Protein AF-A0A7S2NLV3-F1 (afdb_monomer_lite)

pLDDT: mean 72.62, std 24.33, range [24.56, 98.56]

Organism: NCBI:txid156173

Secondary structure (DSSP, 8-state):
---EEE---SSSSS---------------------------PPPEEEEE-GGGEEEEE--HHHHHHHHHHHHHHHHHHHSSPPPP---S--TT-EEEE-S---BTTBS--TT-EEEEEEE----SSS--TT---S--EEEEEPTT----------------------------------------------S---SPEEEETTTSHHHHHHHHHHHHTT--EEEEESSS-------TTEEEEE--TT-HHHHHHHS-TTS-SEEEE------SHHHHTT--HIIIIIIIHHHHHHHHHHTT-S-EEEE--TTTT-TTSHHHHHHHHHTTTHHHHHHHHHHHHHHHHHHS----

Structure (mmCIF, N/CA/C/O backbone):
data_AF-A0A7S2NLV3-F1
#
_entry.id   AF-A0A7S2NLV3-F1
#
loop_
_atom_site.group_PDB
_atom_site.id
_atom_site.type_symbol
_atom_site.label_atom_id
_atom_site.label_alt_id
_atom_site.label_comp_id
_atom_site.label_asym_id
_atom_site.label_entity_id
_atom_site.label_seq_id
_atom_site.pdbx_PDB_ins_code
_atom_site.Cartn_x
_atom_site.Cartn_y
_atom_site.Cartn_z
_atom_site.occupancy
_atom_site.B_iso_or_equiv
_atom_site.auth_seq_id
_atom_site.auth_comp_id
_atom_site.auth_asym_id
_atom_site.auth_atom_id
_atom_site.pdbx_PDB_model_num
ATOM 1 N N . MET A 1 1 ? 1.061 -10.737 18.223 1.00 40.94 1 MET A N 1
ATOM 2 C CA . MET A 1 1 ? 0.353 -9.806 17.315 1.00 40.94 1 MET A CA 1
ATOM 3 C C . MET A 1 1 ? 0.917 -10.006 15.911 1.00 40.94 1 MET A C 1
ATOM 5 O O . MET A 1 1 ? 2.132 -9.985 15.783 1.00 40.94 1 MET A O 1
ATOM 9 N N . ALA A 1 2 ? 0.093 -10.269 14.892 1.00 28.38 2 ALA A N 1
ATOM 10 C CA . ALA A 1 2 ? 0.563 -10.391 13.503 1.00 28.38 2 ALA A CA 1
ATOM 11 C C . ALA A 1 2 ? 0.405 -9.037 12.791 1.00 28.38 2 ALA A C 1
ATOM 13 O O . ALA A 1 2 ? -0.711 -8.513 12.751 1.00 28.38 2 ALA A O 1
ATOM 14 N N . ALA A 1 3 ? 1.498 -8.473 12.272 1.00 30.09 3 ALA A N 1
ATOM 15 C CA . ALA A 1 3 ? 1.497 -7.246 11.475 1.00 30.09 3 ALA A CA 1
ATOM 16 C C . ALA A 1 3 ? 1.486 -7.608 9.981 1.00 30.09 3 ALA A C 1
ATOM 18 O O . ALA A 1 3 ? 2.273 -8.441 9.543 1.00 30.09 3 ALA A O 1
ATOM 19 N N . VAL A 1 4 ? 0.572 -7.012 9.213 1.00 32.88 4 VAL A N 1
ATOM 20 C CA . VAL A 1 4 ? 0.449 -7.202 7.756 1.00 32.88 4 VAL A CA 1
ATOM 21 C C . VAL A 1 4 ? 0.409 -5.821 7.103 1.00 32.88 4 VAL A C 1
ATOM 23 O O . VAL A 1 4 ? -0.350 -4.960 7.557 1.00 32.88 4 VAL A O 1
ATOM 26 N N . VAL A 1 5 ? 1.222 -5.614 6.064 1.00 36.09 5 VAL A N 1
ATOM 27 C CA . VAL A 1 5 ? 1.368 -4.345 5.328 1.00 36.09 5 VAL A CA 1
ATOM 28 C C . VAL A 1 5 ? 0.670 -4.450 3.963 1.00 36.09 5 VAL A C 1
ATOM 30 O O . VAL A 1 5 ? 0.829 -5.449 3.270 1.00 36.09 5 VAL A O 1
ATOM 33 N N . LEU A 1 6 ? -0.113 -3.433 3.573 1.00 35.53 6 LEU A N 1
ATOM 34 C CA . LEU A 1 6 ? -0.840 -3.353 2.286 1.00 35.53 6 LEU A CA 1
ATOM 35 C C . LEU A 1 6 ? -0.583 -2.005 1.575 1.00 35.53 6 LEU A C 1
ATOM 37 O O . LEU A 1 6 ? -0.420 -0.990 2.253 1.00 35.53 6 LEU A O 1
ATOM 41 N N . ASN A 1 7 ? -0.580 -1.993 0.229 1.00 42.03 7 ASN A N 1
ATOM 42 C CA . ASN A 1 7 ? -0.232 -0.850 -0.650 1.00 42.03 7 ASN A CA 1
ATOM 43 C C . ASN A 1 7 ? -1.475 -0.131 -1.258 1.00 42.03 7 ASN A C 1
ATOM 45 O O . ASN A 1 7 ? -2.518 -0.747 -1.455 1.00 42.03 7 ASN A O 1
ATOM 49 N N . ALA A 1 8 ? -1.369 1.171 -1.584 1.00 39.03 8 ALA A N 1
ATOM 50 C CA . ALA A 1 8 ? -2.475 2.097 -1.906 1.00 39.03 8 ALA A CA 1
ATOM 51 C C . ALA A 1 8 ? -2.573 2.593 -3.379 1.00 39.03 8 ALA A C 1
ATOM 53 O O . ALA A 1 8 ? -3.309 3.541 -3.654 1.00 39.03 8 ALA A O 1
ATOM 54 N N . VAL A 1 9 ? -1.849 2.010 -4.344 1.00 37.16 9 VAL A N 1
ATOM 55 C CA . VAL A 1 9 ? -1.624 2.637 -5.674 1.00 37.16 9 VAL A CA 1
ATOM 56 C C . VAL A 1 9 ? -2.696 2.366 -6.760 1.00 37.16 9 VAL A C 1
ATOM 58 O O . VAL A 1 9 ? -2.670 3.014 -7.799 1.00 37.16 9 VAL A O 1
ATOM 61 N N . GLN A 1 10 ? -3.708 1.515 -6.564 1.00 36.06 10 GLN A N 1
ATOM 62 C CA . GLN A 1 10 ? -4.540 1.044 -7.699 1.00 36.06 10 GLN A CA 1
ATOM 63 C C . GLN A 1 10 ? -5.938 1.676 -7.918 1.00 36.06 10 GLN A C 1
ATOM 65 O O . GLN A 1 10 ? -6.655 1.224 -8.804 1.00 36.06 10 GLN A O 1
ATOM 70 N N . LEU A 1 11 ? -6.358 2.738 -7.214 1.00 34.88 11 LEU A N 1
ATOM 71 C CA . LEU A 1 11 ? -7.772 3.188 -7.279 1.00 34.88 11 LEU A CA 1
ATOM 72 C C . LEU A 1 11 ? -8.094 4.386 -8.214 1.00 34.88 11 LEU A C 1
ATOM 74 O O . LEU A 1 11 ? -9.241 4.817 -8.265 1.00 34.88 11 LEU A O 1
ATOM 78 N N . ALA A 1 12 ? -7.138 4.952 -8.963 1.00 30.16 12 ALA A N 1
ATOM 79 C CA . ALA A 1 12 ? -7.331 6.249 -9.647 1.00 30.16 12 ALA A CA 1
ATOM 80 C C . ALA A 1 12 ? -7.600 6.216 -11.173 1.00 30.16 12 ALA A C 1
ATOM 82 O O . ALA A 1 12 ? -7.657 7.276 -11.790 1.00 30.16 12 ALA A O 1
ATOM 83 N N . ALA A 1 13 ? -7.788 5.054 -11.807 1.00 30.41 13 ALA A N 1
ATOM 84 C CA . ALA A 1 13 ? -7.823 4.956 -13.278 1.00 30.41 13 ALA A CA 1
ATOM 85 C C . ALA A 1 13 ? -9.221 4.825 -13.931 1.00 30.41 13 ALA A C 1
ATOM 87 O O . ALA A 1 13 ? -9.295 4.485 -15.107 1.00 30.41 13 ALA A O 1
ATOM 88 N N . PHE A 1 14 ? -10.330 5.086 -13.224 1.00 24.56 14 PHE A N 1
ATOM 89 C CA . PHE A 1 14 ? -11.673 4.720 -13.722 1.00 24.56 14 PHE A CA 1
ATOM 90 C C . PHE A 1 14 ? -12.617 5.854 -14.162 1.00 24.56 14 PHE A C 1
ATOM 92 O O . PHE A 1 14 ? -13.739 5.551 -14.557 1.00 24.56 14 PHE A O 1
ATOM 99 N N . LEU A 1 15 ? -12.236 7.139 -14.132 1.00 28.55 15 LEU A N 1
ATOM 100 C CA . LEU A 1 15 ? -13.181 8.226 -14.451 1.00 28.55 15 LEU A CA 1
ATOM 101 C C . LEU A 1 15 ? -12.535 9.425 -15.168 1.00 28.55 15 LEU A C 1
ATOM 103 O O . LEU A 1 15 ? -12.225 10.431 -14.535 1.00 28.55 15 LEU A O 1
ATOM 107 N N . THR A 1 16 ? -12.424 9.371 -16.498 1.00 31.88 16 THR A N 1
ATOM 108 C CA . THR A 1 16 ? -12.442 10.582 -17.341 1.00 31.88 16 THR A CA 1
ATOM 109 C C . THR A 1 16 ? -13.257 10.342 -18.620 1.00 31.88 16 THR A C 1
ATOM 111 O O . THR A 1 16 ? -12.999 9.380 -19.343 1.00 31.88 16 THR A O 1
ATOM 114 N N . PRO A 1 17 ? -14.253 11.191 -18.937 1.00 28.97 17 PRO A N 1
ATOM 115 C CA . PRO A 1 17 ? -14.890 11.183 -20.245 1.00 28.97 17 PRO A CA 1
ATOM 116 C C . PRO A 1 17 ? -14.058 11.967 -21.274 1.00 28.97 17 PRO A C 1
ATOM 118 O O . PRO A 1 17 ? -13.474 13.011 -20.981 1.00 28.97 17 PRO A O 1
ATOM 121 N N . SER A 1 18 ? -14.040 11.437 -22.496 1.00 31.09 18 SER A N 1
ATOM 122 C CA . SER A 1 18 ? -13.436 12.005 -23.708 1.00 31.09 18 SER A CA 1
ATOM 123 C C . SER A 1 18 ? -14.258 13.177 -24.269 1.00 31.09 18 SER A C 1
ATOM 125 O O . SER A 1 18 ? -15.489 13.097 -24.255 1.00 31.09 18 SER A O 1
ATOM 127 N N . PRO A 1 19 ? -13.627 14.216 -24.854 1.00 36.22 19 PRO A N 1
ATOM 128 C CA . PRO A 1 19 ? -14.291 15.074 -25.820 1.00 36.22 19 PRO A CA 1
ATOM 129 C C . PRO A 1 19 ? -13.792 14.849 -27.255 1.00 36.22 19 PRO A C 1
ATOM 131 O O . PRO A 1 19 ? -12.610 14.641 -27.529 1.00 36.22 19 PRO A O 1
ATOM 134 N N . ALA A 1 20 ? -14.772 14.911 -28.153 1.00 31.94 20 ALA A N 1
ATOM 135 C CA . ALA A 1 20 ? -14.727 14.619 -29.573 1.00 31.94 20 ALA A CA 1
ATOM 136 C C . ALA A 1 20 ? -13.984 15.655 -30.439 1.00 31.94 20 ALA A C 1
ATOM 138 O O . ALA A 1 20 ? -13.773 16.810 -30.073 1.00 31.94 20 ALA A O 1
ATOM 139 N N . ALA A 1 21 ? -13.658 15.184 -31.641 1.00 35.34 21 ALA A N 1
ATOM 140 C CA . ALA A 1 21 ? -12.951 15.839 -32.730 1.00 35.34 21 ALA A CA 1
ATOM 141 C C . ALA A 1 21 ? -13.647 17.073 -33.338 1.00 35.34 21 ALA A C 1
ATOM 143 O O . ALA A 1 21 ? -14.874 17.158 -33.393 1.00 35.34 21 ALA A O 1
ATOM 144 N N . ARG A 1 22 ? -12.839 17.940 -33.967 1.00 31.75 22 ARG A N 1
ATOM 145 C CA . ARG A 1 22 ? -13.216 18.695 -35.173 1.00 31.75 22 ARG A CA 1
ATOM 146 C C . ARG A 1 22 ? -12.001 18.906 -36.076 1.00 31.75 22 ARG A C 1
ATOM 148 O O . ARG A 1 22 ? -10.965 19.391 -35.635 1.00 31.75 22 ARG A O 1
ATOM 155 N N . ALA A 1 23 ? -12.168 18.526 -37.338 1.00 38.19 23 ALA A N 1
ATOM 156 C CA . ALA A 1 23 ? -11.230 18.722 -38.432 1.00 38.19 23 ALA A CA 1
ATOM 157 C C . ALA A 1 23 ? -11.512 20.043 -39.161 1.00 38.19 23 ALA A C 1
ATOM 159 O O . ALA A 1 23 ? -12.681 20.376 -39.345 1.00 38.19 23 ALA A O 1
ATOM 160 N N . THR A 1 24 ? -10.461 20.699 -39.669 1.00 34.12 24 THR A N 1
ATOM 161 C CA . THR A 1 24 ? -10.555 21.569 -40.852 1.00 34.12 24 THR A CA 1
ATOM 162 C C . THR A 1 24 ? -9.250 21.527 -41.652 1.00 34.12 24 THR A C 1
ATOM 164 O O . THR A 1 24 ? -8.163 21.755 -41.130 1.00 34.12 24 THR A O 1
ATOM 167 N N . THR A 1 25 ? -9.411 21.221 -42.935 1.00 39.88 25 THR A N 1
ATOM 168 C CA . THR A 1 25 ? -8.452 21.170 -44.044 1.00 39.88 25 THR A CA 1
ATOM 169 C C . THR A 1 25 ? -7.822 22.530 -44.366 1.00 39.88 25 THR A C 1
ATOM 171 O O . THR A 1 25 ? -8.535 23.529 -44.374 1.00 39.88 25 THR A O 1
ATOM 174 N N . CYS A 1 26 ? -6.550 22.563 -44.789 1.00 30.12 26 CYS A N 1
ATOM 175 C CA . CYS A 1 26 ? -6.138 23.412 -45.917 1.00 30.12 26 CYS A CA 1
ATOM 176 C C . CYS A 1 26 ? -4.817 22.933 -46.548 1.00 30.12 26 CYS A C 1
ATOM 178 O O . CYS A 1 26 ? -3.831 22.688 -45.857 1.00 30.12 26 CYS A O 1
ATOM 180 N N . CYS A 1 27 ? -4.834 22.785 -47.872 1.00 38.88 27 CYS A N 1
ATOM 181 C CA . CYS A 1 27 ? -3.720 22.388 -48.727 1.00 38.88 27 CYS A CA 1
ATOM 182 C C . CYS A 1 27 ? -2.773 23.565 -48.992 1.00 38.88 27 CYS A C 1
ATOM 184 O O . CYS A 1 27 ? -3.255 24.671 -49.210 1.00 38.88 27 CYS A O 1
ATOM 186 N N . LEU A 1 28 ? -1.466 23.306 -49.113 1.00 33.78 28 LEU A N 1
ATOM 187 C CA . LEU A 1 28 ? -0.561 24.057 -49.996 1.00 33.78 28 LEU A CA 1
ATOM 188 C C . LEU A 1 28 ? 0.761 23.297 -50.182 1.00 33.78 28 LEU A C 1
ATOM 190 O O . LEU A 1 28 ? 1.451 22.962 -49.225 1.00 33.78 28 LEU A O 1
ATOM 194 N N . VAL A 1 29 ? 1.080 23.017 -51.446 1.00 44.91 29 VAL A N 1
ATOM 195 C CA . VAL A 1 29 ? 2.336 22.420 -51.924 1.00 44.91 29 VAL A CA 1
ATOM 196 C C . VAL A 1 29 ? 3.313 23.553 -52.247 1.00 44.91 29 VAL A C 1
ATOM 198 O O . VAL A 1 29 ? 2.902 24.523 -52.888 1.00 44.91 29 VAL A O 1
ATOM 201 N N . PRO A 1 30 ? 4.605 23.419 -51.894 1.00 42.03 30 PRO A N 1
ATOM 202 C CA . PRO A 1 30 ? 5.608 23.666 -52.928 1.00 42.03 30 PRO A CA 1
ATOM 203 C C . PRO A 1 30 ? 6.816 22.709 -52.915 1.00 42.03 30 PRO A C 1
ATOM 205 O O . PRO A 1 30 ? 7.419 22.412 -51.893 1.00 42.03 30 PRO A O 1
ATOM 208 N N . SER A 1 31 ? 7.150 22.297 -54.139 1.00 38.06 31 SER A N 1
ATOM 209 C CA . SER A 1 31 ? 8.467 22.178 -54.781 1.00 38.06 31 SER A CA 1
ATOM 210 C C . SER A 1 31 ? 9.665 21.526 -54.068 1.00 38.06 31 SER A C 1
ATOM 212 O O . SER A 1 31 ? 10.235 22.035 -53.108 1.00 38.06 31 SER A O 1
ATOM 214 N N . ARG A 1 32 ? 10.133 20.451 -54.720 1.00 45.81 32 ARG A N 1
ATOM 215 C CA . ARG A 1 32 ? 11.380 19.698 -54.522 1.00 45.81 32 ARG A CA 1
ATOM 216 C C . ARG A 1 32 ? 12.635 20.583 -54.511 1.00 45.81 32 ARG A C 1
ATOM 218 O O . ARG A 1 32 ? 12.954 21.213 -55.516 1.00 45.81 32 ARG A O 1
ATOM 225 N N . ALA A 1 33 ? 13.426 20.442 -53.452 1.00 40.28 33 ALA A N 1
ATOM 226 C CA . ALA A 1 33 ? 14.879 20.572 -53.490 1.00 40.28 33 ALA A CA 1
ATOM 227 C C . ALA A 1 33 ? 15.483 19.318 -52.838 1.00 40.28 33 ALA A C 1
ATOM 229 O O . ALA A 1 33 ? 15.043 18.892 -51.770 1.00 40.28 33 ALA A O 1
ATOM 230 N N . ALA A 1 34 ? 16.432 18.683 -53.524 1.00 52.16 34 ALA A N 1
ATOM 231 C CA . ALA A 1 34 ? 17.091 17.466 -53.073 1.00 52.16 34 ALA A CA 1
ATOM 232 C C . ALA A 1 34 ? 18.017 17.779 -51.888 1.00 52.16 34 ALA A C 1
ATOM 234 O O . ALA A 1 34 ? 19.128 18.271 -52.066 1.00 52.16 34 ALA A O 1
ATOM 235 N N . ILE A 1 35 ? 17.527 17.493 -50.684 1.00 43.88 35 ILE A N 1
ATOM 236 C CA . ILE A 1 35 ? 18.305 17.408 -49.450 1.00 43.88 35 ILE A CA 1
ATOM 237 C C . ILE A 1 35 ? 18.401 15.920 -49.135 1.00 43.88 35 ILE A C 1
ATOM 239 O O . ILE A 1 35 ? 17.375 15.256 -48.999 1.00 43.88 35 ILE A O 1
ATOM 243 N N . THR A 1 36 ? 19.613 15.385 -49.045 1.00 50.53 36 THR A N 1
ATOM 244 C CA . THR A 1 36 ? 19.861 14.044 -48.511 1.00 50.53 36 THR A CA 1
ATOM 245 C C . THR A 1 36 ? 19.355 14.035 -47.064 1.00 50.53 36 THR A C 1
ATOM 247 O O . THR A 1 36 ? 19.927 14.755 -46.241 1.00 50.53 36 THR A O 1
ATOM 250 N N . PRO A 1 37 ? 18.265 13.322 -46.719 1.00 45.06 37 PRO A N 1
ATOM 251 C CA . PRO A 1 37 ? 17.734 13.392 -45.371 1.00 45.06 37 PRO A CA 1
ATOM 252 C C . PRO A 1 37 ? 18.698 12.647 -44.451 1.00 45.06 37 PRO A C 1
ATOM 254 O O . PRO A 1 37 ? 18.893 11.439 -44.584 1.00 45.06 37 PRO A O 1
ATOM 257 N N . ALA A 1 38 ? 19.301 13.369 -43.507 1.00 46.97 38 ALA A N 1
ATOM 258 C CA . ALA A 1 38 ? 19.778 12.743 -42.286 1.00 46.97 38 ALA A CA 1
ATOM 259 C C . ALA A 1 38 ? 18.579 11.982 -41.711 1.00 46.97 38 ALA A C 1
ATOM 261 O O . ALA A 1 38 ? 17.542 12.594 -41.453 1.00 46.97 38 ALA A O 1
ATOM 262 N N . ALA A 1 39 ? 18.675 10.655 -41.626 1.00 50.06 39 ALA A N 1
ATOM 263 C CA . ALA A 1 39 ? 17.595 9.814 -41.139 1.00 50.06 39 ALA A CA 1
ATOM 264 C C . ALA A 1 39 ? 17.197 10.301 -39.740 1.00 50.06 39 ALA A C 1
ATOM 266 O O . ALA A 1 39 ? 17.915 10.077 -38.766 1.00 50.06 39 ALA A O 1
ATOM 267 N N . CYS A 1 40 ? 16.081 11.028 -39.645 1.00 47.56 40 CYS A N 1
ATOM 268 C CA . CYS A 1 40 ? 15.481 11.383 -38.373 1.00 47.56 40 CYS A CA 1
ATOM 269 C C . CYS A 1 40 ? 15.049 10.071 -37.726 1.00 47.56 40 CYS A C 1
ATOM 271 O O . CYS A 1 40 ? 14.006 9.523 -38.081 1.00 47.56 40 CYS A O 1
ATOM 273 N N . ALA A 1 41 ? 15.881 9.544 -36.826 1.00 66.06 41 ALA A N 1
ATOM 274 C CA . ALA A 1 41 ? 15.529 8.402 -36.003 1.00 66.06 41 ALA A CA 1
ATOM 275 C C . ALA A 1 41 ? 14.215 8.744 -35.298 1.00 66.06 41 ALA A C 1
ATOM 277 O O . ALA A 1 41 ? 14.153 9.681 -34.499 1.00 66.06 41 ALA A O 1
ATOM 278 N N . SER A 1 42 ? 13.140 8.047 -35.668 1.00 72.75 42 SER A N 1
ATOM 279 C CA . SER A 1 42 ? 11.862 8.213 -34.990 1.00 72.75 42 SER A CA 1
ATOM 280 C C . SER A 1 42 ? 12.063 7.884 -33.508 1.00 72.75 42 SER A C 1
ATOM 282 O O . SER A 1 42 ? 12.846 6.983 -33.191 1.00 72.75 42 SER A O 1
ATOM 284 N N . PRO A 1 43 ? 11.420 8.622 -32.589 1.00 80.56 43 PRO A N 1
ATOM 285 C CA . PRO A 1 43 ? 11.573 8.364 -31.165 1.00 80.56 43 PRO A CA 1
ATOM 286 C C . PRO A 1 43 ? 11.179 6.915 -30.859 1.00 80.56 43 PRO A C 1
ATOM 288 O O . PRO A 1 43 ? 10.167 6.422 -31.356 1.00 80.56 43 PRO A O 1
ATOM 291 N N . SER A 1 44 ? 11.992 6.224 -30.061 1.00 86.75 44 SER A N 1
ATOM 292 C CA . SER A 1 44 ? 11.698 4.861 -29.626 1.00 86.75 44 SER A CA 1
ATOM 293 C C . SER A 1 44 ? 10.467 4.846 -28.717 1.00 86.75 44 SER A C 1
ATOM 295 O O . SER A 1 44 ? 10.314 5.692 -27.828 1.00 86.75 44 SER A O 1
ATOM 297 N N . LEU A 1 45 ? 9.565 3.894 -28.957 1.00 93.62 45 LEU A N 1
ATOM 298 C CA . LEU A 1 45 ? 8.276 3.820 -28.274 1.00 93.62 45 LEU A CA 1
ATOM 299 C C . LEU A 1 45 ? 8.366 2.871 -27.076 1.00 93.62 45 LEU A C 1
ATOM 301 O O . LEU A 1 45 ? 8.885 1.766 -27.193 1.00 93.62 45 LEU A O 1
ATOM 305 N N . LYS A 1 46 ? 7.856 3.285 -25.913 1.00 95.06 46 LYS A N 1
ATOM 306 C CA . LYS A 1 46 ? 7.777 2.427 -24.719 1.00 95.06 46 LYS A CA 1
ATOM 307 C C . LYS A 1 46 ? 6.382 1.821 -24.597 1.00 95.06 46 LYS A C 1
ATOM 309 O O . LYS A 1 46 ? 5.402 2.565 -24.638 1.00 95.06 46 LYS A O 1
ATOM 314 N N . GLY A 1 47 ? 6.308 0.507 -24.397 1.00 93.62 47 GLY A N 1
ATOM 315 C CA . GLY A 1 47 ? 5.062 -0.224 -24.155 1.00 93.62 47 GLY A CA 1
ATOM 316 C C . GLY A 1 47 ? 5.114 -1.091 -22.896 1.00 93.62 47 GLY A C 1
ATOM 317 O O . GLY A 1 47 ? 6.196 -1.439 -22.417 1.00 93.62 47 GLY A O 1
ATOM 318 N N . TYR A 1 48 ? 3.928 -1.419 -22.378 1.00 94.44 48 TYR A N 1
ATOM 319 C CA . TYR A 1 48 ? 3.725 -2.259 -21.197 1.00 94.44 48 TYR A CA 1
ATOM 320 C C . TYR A 1 48 ? 2.937 -3.502 -21.599 1.00 94.44 48 TYR A C 1
ATOM 322 O O . TYR A 1 48 ? 1.848 -3.374 -22.161 1.00 94.44 48 TYR A O 1
ATOM 330 N N . PHE A 1 49 ? 3.473 -4.686 -21.316 1.00 93.38 49 PHE A N 1
ATOM 331 C CA . PHE A 1 49 ? 2.963 -5.936 -21.875 1.00 93.38 49 PHE A CA 1
ATOM 332 C C . PHE A 1 49 ? 2.791 -7.012 -20.809 1.00 93.38 49 PHE A C 1
ATOM 334 O O . PHE A 1 49 ? 3.573 -7.092 -19.857 1.00 93.38 49 PHE A O 1
ATOM 341 N N . ALA A 1 50 ? 1.773 -7.856 -20.989 1.00 92.88 50 ALA A N 1
ATOM 342 C CA . ALA A 1 50 ? 1.676 -9.107 -20.258 1.00 92.88 50 ALA A CA 1
ATOM 343 C C . ALA A 1 50 ? 2.732 -10.085 -20.779 1.00 92.88 50 ALA A C 1
ATOM 345 O O . ALA A 1 50 ? 3.039 -10.098 -21.969 1.00 92.88 50 ALA A O 1
ATOM 346 N N . THR A 1 51 ? 3.214 -10.974 -19.918 1.00 93.62 51 THR A N 1
ATOM 347 C CA . THR A 1 51 ? 4.148 -12.048 -20.282 1.00 93.62 51 THR A CA 1
ATOM 348 C C . THR A 1 51 ? 3.679 -12.859 -21.497 1.00 93.62 51 THR A C 1
ATOM 350 O O . THR A 1 51 ? 4.438 -13.091 -22.428 1.00 93.62 51 THR A O 1
ATOM 353 N N . LYS A 1 52 ? 2.387 -13.212 -21.544 1.00 94.62 52 LYS A N 1
ATOM 354 C CA . LYS A 1 52 ? 1.774 -13.977 -22.647 1.00 94.62 52 LYS A CA 1
ATOM 355 C C . LYS A 1 52 ? 1.745 -13.247 -23.998 1.00 94.62 52 LYS A C 1
ATOM 357 O O . LYS A 1 52 ? 1.485 -13.881 -25.017 1.00 94.62 52 LYS A O 1
ATOM 362 N N . ASP A 1 53 ? 1.933 -11.928 -23.995 1.00 96.06 53 ASP A N 1
ATOM 363 C CA . ASP A 1 53 ? 1.864 -11.085 -25.190 1.00 96.06 53 ASP A CA 1
ATOM 364 C C . ASP A 1 53 ? 3.254 -10.836 -25.795 1.00 96.06 53 ASP A C 1
ATOM 366 O O . ASP A 1 53 ? 3.360 -10.131 -26.800 1.00 96.06 53 ASP A O 1
ATOM 370 N N . VAL A 1 54 ? 4.309 -11.416 -25.209 1.00 96.75 54 VAL A N 1
ATOM 371 C CA . VAL A 1 54 ? 5.710 -11.194 -25.574 1.00 96.75 54 VAL A CA 1
ATOM 372 C C . VAL A 1 54 ? 6.419 -12.532 -25.785 1.00 96.75 54 VAL A C 1
ATOM 374 O O . VAL A 1 54 ? 6.331 -13.434 -24.958 1.00 96.75 54 VAL A O 1
ATOM 377 N N . LEU A 1 55 ? 7.153 -12.654 -26.888 1.00 97.31 55 LEU A N 1
ATOM 378 C CA . LEU A 1 55 ? 7.981 -13.811 -27.214 1.00 97.31 55 LEU A CA 1
ATOM 379 C C . LEU A 1 55 ? 9.463 -13.438 -27.115 1.00 97.31 55 LEU A C 1
ATOM 381 O O . LEU A 1 55 ? 9.900 -12.456 -27.712 1.00 97.31 55 LEU A O 1
ATOM 385 N N . LEU A 1 56 ? 10.250 -14.231 -26.385 1.00 97.69 56 LEU A N 1
ATOM 386 C CA . LEU A 1 56 ? 11.704 -14.076 -26.332 1.00 97.69 56 LEU A CA 1
ATOM 387 C C . LEU A 1 56 ? 12.333 -14.477 -27.675 1.00 97.69 56 LEU A C 1
ATOM 389 O O . LEU A 1 56 ? 12.192 -15.617 -28.113 1.00 97.69 56 LEU A O 1
ATOM 393 N N . VAL A 1 57 ? 13.056 -13.548 -28.301 1.00 97.81 57 VAL A N 1
ATOM 394 C CA . VAL A 1 57 ? 13.745 -13.744 -29.588 1.00 97.81 57 VAL A CA 1
ATOM 395 C C . VAL A 1 57 ? 15.222 -14.050 -29.372 1.00 97.81 57 VAL A C 1
ATOM 397 O O . VAL A 1 57 ? 15.759 -14.979 -29.971 1.00 97.81 57 VAL A O 1
ATOM 400 N N . ALA A 1 58 ? 15.896 -13.275 -28.520 1.00 97.81 58 ALA A N 1
ATOM 401 C CA . ALA A 1 58 ? 17.300 -13.497 -28.196 1.00 97.81 58 ALA A CA 1
ATOM 402 C C . ALA A 1 58 ? 17.625 -13.022 -26.779 1.00 97.81 58 ALA A C 1
ATOM 404 O O . ALA A 1 58 ? 17.096 -12.013 -26.313 1.00 97.81 58 ALA A O 1
ATOM 405 N N . ARG A 1 59 ? 18.541 -13.743 -26.128 1.00 98.06 59 ARG A N 1
ATOM 406 C CA . ARG A 1 59 ? 19.047 -13.452 -24.786 1.00 98.06 59 ARG A CA 1
ATOM 407 C C . ARG A 1 59 ? 20.566 -13.378 -24.811 1.00 98.06 59 ARG A C 1
ATOM 409 O O . ARG A 1 59 ? 21.219 -14.264 -25.361 1.00 98.06 59 ARG A O 1
ATOM 416 N N . SER A 1 60 ? 21.110 -12.335 -24.200 1.00 97.56 60 SER A N 1
ATOM 417 C CA . SER A 1 60 ? 22.548 -12.154 -24.014 1.00 97.56 60 SER A CA 1
ATOM 418 C C . SER A 1 60 ? 22.968 -12.738 -22.666 1.00 97.56 60 SER A C 1
ATOM 420 O O . SER A 1 60 ? 22.430 -12.350 -21.630 1.00 97.56 60 SER A O 1
ATOM 422 N N . SER A 1 61 ? 23.931 -13.665 -22.655 1.00 97.25 61 SER A N 1
ATOM 423 C CA . SER A 1 61 ? 24.482 -14.211 -21.404 1.00 97.25 61 SER A CA 1
ATOM 424 C C . SER A 1 61 ? 25.152 -13.137 -20.550 1.00 97.25 61 SER A C 1
ATOM 426 O O . SER A 1 61 ? 25.095 -13.205 -19.323 1.00 97.25 61 SER A O 1
ATOM 428 N N . ASP A 1 62 ? 25.749 -12.136 -21.196 1.00 96.56 62 ASP A N 1
ATOM 429 C CA . ASP A 1 62 ? 26.468 -11.057 -20.522 1.00 96.56 62 ASP A CA 1
ATOM 430 C C . ASP A 1 62 ? 25.495 -10.114 -19.803 1.00 96.56 62 ASP A C 1
ATOM 432 O O . ASP A 1 62 ? 25.752 -9.716 -18.667 1.00 96.56 62 ASP A O 1
ATOM 436 N N . ASP A 1 63 ? 24.338 -9.825 -20.412 1.00 94.12 63 ASP A N 1
ATOM 437 C CA . ASP A 1 63 ? 23.296 -8.996 -19.790 1.00 94.12 63 ASP A CA 1
ATOM 438 C C . ASP A 1 63 ? 22.650 -9.711 -18.595 1.00 94.12 63 ASP A C 1
ATOM 440 O O . ASP A 1 63 ? 22.425 -9.101 -17.547 1.00 94.12 63 ASP A O 1
ATOM 444 N N . VAL A 1 64 ? 22.424 -11.026 -18.708 1.00 96.06 64 VAL A N 1
ATOM 445 C CA . VAL A 1 64 ? 21.930 -11.866 -17.602 1.00 96.06 64 VAL A CA 1
ATOM 446 C C . VAL A 1 64 ? 22.924 -11.872 -16.437 1.00 96.06 64 VAL A C 1
ATOM 448 O O . VAL A 1 64 ? 22.537 -11.660 -15.286 1.00 96.06 64 VAL A O 1
ATOM 451 N N . ALA A 1 65 ? 24.218 -12.054 -16.719 1.00 95.31 65 ALA A N 1
ATOM 452 C CA . ALA A 1 65 ? 25.261 -12.020 -15.697 1.00 95.31 65 ALA A CA 1
ATOM 453 C C . ALA A 1 65 ? 25.368 -10.636 -15.031 1.00 95.31 65 ALA A C 1
ATOM 455 O O . ALA A 1 65 ? 25.477 -10.539 -13.805 1.00 95.31 65 ALA A O 1
ATOM 456 N N . ALA A 1 66 ? 25.284 -9.556 -15.817 1.00 94.25 66 ALA A N 1
ATOM 457 C CA . ALA A 1 66 ? 25.292 -8.187 -15.309 1.00 94.25 66 ALA A CA 1
ATOM 458 C C . ALA A 1 66 ? 24.074 -7.893 -14.417 1.00 94.25 66 ALA A C 1
ATOM 460 O O . ALA A 1 66 ? 24.211 -7.226 -13.386 1.00 94.25 66 ALA A O 1
ATOM 461 N N . PHE A 1 67 ? 22.897 -8.414 -14.778 1.00 93.94 67 PHE A N 1
ATOM 462 C CA . PHE A 1 67 ? 21.693 -8.329 -13.957 1.00 93.94 67 PHE A CA 1
ATOM 463 C C . PHE A 1 67 ? 21.881 -9.030 -12.607 1.00 93.94 67 PHE A C 1
ATOM 465 O O . PHE A 1 67 ? 21.674 -8.402 -11.567 1.00 93.94 67 PHE A O 1
ATOM 472 N N . HIS A 1 68 ? 22.337 -10.285 -12.597 1.00 94.62 68 HIS A N 1
ATOM 473 C CA . HIS A 1 68 ? 22.529 -11.021 -11.346 1.00 94.62 68 HIS A CA 1
ATOM 474 C C . HIS A 1 68 ? 23.635 -10.414 -10.471 1.00 94.62 68 HIS A C 1
ATOM 476 O O . HIS A 1 68 ? 23.464 -10.328 -9.259 1.00 94.62 68 HIS A O 1
ATOM 482 N N . GLU A 1 69 ? 24.730 -9.897 -11.041 1.00 95.69 69 GLU A N 1
ATOM 483 C CA . GLU A 1 69 ? 25.744 -9.157 -10.269 1.00 95.69 69 GLU A CA 1
ATOM 484 C C . GLU A 1 69 ? 25.162 -7.890 -9.622 1.00 95.69 69 GLU A C 1
ATOM 486 O O . GLU A 1 69 ? 25.462 -7.578 -8.465 1.00 95.69 69 GLU A O 1
ATOM 491 N N . LYS A 1 70 ? 24.311 -7.157 -10.349 1.00 92.12 70 LYS A N 1
ATOM 492 C CA . LYS A 1 70 ? 23.617 -5.981 -9.814 1.00 92.12 70 LYS A CA 1
ATOM 493 C C . LYS A 1 70 ? 22.679 -6.364 -8.665 1.00 92.12 70 LYS A C 1
ATOM 495 O O . LYS A 1 70 ? 22.715 -5.702 -7.627 1.00 92.12 70 LYS A O 1
ATOM 500 N N . GLU A 1 71 ? 21.900 -7.433 -8.816 1.00 90.94 71 GLU A N 1
ATOM 501 C CA . GLU A 1 71 ? 21.017 -7.932 -7.756 1.00 90.94 71 GLU A CA 1
ATOM 502 C C . GLU A 1 71 ? 21.813 -8.453 -6.551 1.00 90.94 71 GLU A C 1
ATOM 504 O O . GLU A 1 71 ? 21.487 -8.085 -5.427 1.00 90.94 71 GLU A O 1
ATOM 509 N N . ARG A 1 72 ? 22.939 -9.158 -6.749 1.00 94.31 72 ARG A N 1
ATOM 510 C CA . ARG A 1 72 ? 23.851 -9.572 -5.662 1.00 94.31 72 ARG A CA 1
ATOM 511 C C . ARG A 1 72 ? 24.357 -8.398 -4.826 1.00 94.31 72 ARG A C 1
ATOM 513 O O . ARG A 1 72 ? 24.580 -8.561 -3.625 1.00 94.31 72 ARG A O 1
ATOM 520 N N . LYS A 1 73 ? 24.594 -7.233 -5.437 1.00 91.88 73 LYS A N 1
ATOM 521 C CA . LYS A 1 73 ? 24.983 -6.010 -4.711 1.00 91.88 73 LYS A CA 1
ATOM 522 C C . LYS A 1 73 ? 23.795 -5.398 -3.973 1.00 91.88 73 LYS A C 1
ATOM 524 O O . LYS A 1 73 ? 23.920 -5.122 -2.784 1.00 91.88 73 LYS A O 1
ATOM 529 N N . ARG A 1 74 ? 22.653 -5.245 -4.657 1.00 88.19 74 ARG A N 1
ATOM 530 C CA . ARG A 1 74 ? 21.408 -4.715 -4.073 1.00 88.19 74 ARG A CA 1
ATOM 531 C C . ARG A 1 74 ? 20.982 -5.523 -2.847 1.00 88.19 74 ARG A C 1
ATOM 533 O O . ARG A 1 74 ? 20.656 -4.939 -1.824 1.00 88.19 74 ARG A O 1
ATOM 540 N N . TRP A 1 75 ? 21.006 -6.849 -2.944 1.00 87.06 75 TRP A N 1
ATOM 541 C CA . TRP A 1 75 ? 20.519 -7.743 -1.895 1.00 87.06 75 TRP A CA 1
ATOM 542 C C . TRP A 1 75 ? 21.350 -7.654 -0.617 1.00 87.06 75 TRP A C 1
ATOM 544 O O . TRP A 1 75 ? 20.792 -7.504 0.464 1.00 87.06 75 TRP A O 1
ATOM 554 N N . ARG A 1 76 ? 22.682 -7.636 -0.749 1.00 88.38 76 ARG A N 1
ATOM 555 C CA . ARG A 1 76 ? 23.593 -7.428 0.386 1.00 88.38 76 ARG A CA 1
ATOM 556 C C . ARG A 1 76 ? 23.398 -6.063 1.039 1.00 88.38 76 ARG A C 1
ATOM 558 O O . ARG A 1 76 ? 23.428 -5.965 2.255 1.00 88.38 76 ARG A O 1
ATOM 565 N N . GLU A 1 77 ? 23.182 -5.016 0.245 1.00 79.19 77 GLU A N 1
ATOM 566 C CA . GLU A 1 77 ? 22.957 -3.665 0.774 1.00 79.19 77 GLU A CA 1
ATOM 567 C C . GLU A 1 77 ? 21.615 -3.536 1.513 1.00 79.19 77 GLU A C 1
ATOM 569 O O . GLU A 1 77 ? 21.539 -2.859 2.537 1.00 79.19 77 GLU A O 1
ATOM 574 N N . VAL A 1 78 ? 20.555 -4.162 0.994 1.00 78.19 78 VAL A N 1
ATOM 575 C CA . VAL A 1 78 ? 19.188 -3.996 1.5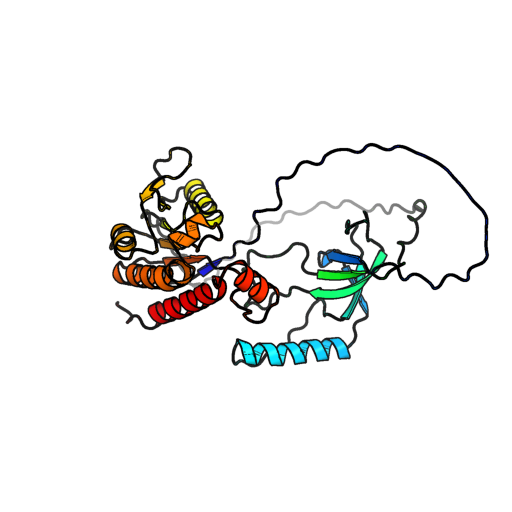14 1.00 78.19 78 VAL A CA 1
ATOM 576 C C . VAL A 1 78 ? 18.866 -4.985 2.635 1.00 78.19 78 VAL A C 1
ATOM 578 O O . VAL A 1 78 ? 18.233 -4.592 3.616 1.00 78.19 78 VAL A O 1
ATOM 581 N N . TYR A 1 79 ? 19.278 -6.244 2.493 1.00 75.38 79 TYR A N 1
ATOM 582 C CA . TYR A 1 79 ? 18.872 -7.342 3.375 1.00 75.38 79 TYR A CA 1
ATOM 583 C C . TYR A 1 79 ? 20.013 -7.904 4.229 1.00 75.38 79 TYR A C 1
ATOM 585 O O . TYR A 1 79 ? 19.731 -8.676 5.134 1.00 75.38 79 TYR A O 1
ATOM 593 N N . ASP A 1 80 ? 21.272 -7.515 3.980 1.00 86.94 80 ASP A N 1
ATOM 594 C CA . ASP A 1 80 ? 22.460 -8.120 4.616 1.00 86.94 80 ASP A CA 1
ATOM 595 C C . ASP A 1 80 ? 22.527 -9.651 4.417 1.00 86.94 80 ASP A C 1
ATOM 597 O O . ASP A 1 80 ? 23.022 -10.407 5.248 1.00 86.94 80 ASP A O 1
ATOM 601 N N . GLU A 1 81 ? 22.008 -10.115 3.276 1.00 87.38 81 GLU A N 1
ATOM 602 C CA . GLU A 1 81 ? 21.916 -11.526 2.895 1.00 87.38 81 GLU A CA 1
ATOM 603 C C . GLU A 1 81 ? 22.568 -11.778 1.528 1.00 87.38 81 GLU A C 1
ATOM 605 O O . GLU A 1 81 ? 22.758 -10.869 0.710 1.00 87.38 81 GLU A O 1
ATOM 610 N N . GLU A 1 82 ? 22.901 -13.041 1.256 1.00 92.69 82 GLU A N 1
ATOM 611 C CA . GLU A 1 82 ? 23.411 -13.472 -0.043 1.00 92.69 82 GLU A CA 1
ATOM 612 C C . GLU A 1 82 ? 22.256 -13.744 -1.016 1.00 92.69 82 GLU A C 1
ATOM 614 O O . GLU A 1 82 ? 21.353 -14.529 -0.737 1.00 92.69 82 GLU A O 1
ATOM 619 N N . TYR A 1 83 ? 22.285 -13.089 -2.179 1.00 90.31 83 TYR A N 1
ATOM 620 C CA . TYR A 1 83 ? 21.287 -13.300 -3.226 1.00 90.31 83 TYR A CA 1
ATOM 621 C C . TYR A 1 83 ? 21.455 -14.676 -3.867 1.00 90.31 83 TYR A C 1
ATOM 623 O O . TYR A 1 83 ? 22.514 -14.992 -4.416 1.00 90.31 83 TYR A O 1
ATOM 631 N N . VAL A 1 84 ? 20.377 -15.454 -3.850 1.00 91.69 84 VAL A N 1
ATOM 632 C CA . VAL A 1 84 ? 20.290 -16.735 -4.546 1.00 91.69 84 VAL A CA 1
ATOM 633 C C . VAL A 1 84 ? 19.771 -16.484 -5.957 1.00 91.69 84 VAL A C 1
ATOM 635 O O . VAL A 1 84 ? 18.647 -16.022 -6.148 1.00 91.69 84 VAL A O 1
ATOM 638 N N . GLU A 1 85 ? 20.597 -16.786 -6.957 1.00 92.12 85 GLU A N 1
ATOM 639 C CA . GLU A 1 85 ? 20.217 -16.628 -8.358 1.00 92.12 85 GLU A CA 1
ATOM 640 C C . GLU A 1 85 ? 19.060 -17.576 -8.702 1.00 92.12 85 GLU A C 1
ATOM 642 O O . GLU A 1 85 ? 19.169 -18.797 -8.584 1.00 92.12 85 GLU A O 1
ATOM 647 N N . ALA A 1 86 ? 17.945 -16.999 -9.146 1.00 89.50 86 ALA A N 1
ATOM 648 C CA . ALA A 1 86 ? 16.795 -17.733 -9.651 1.00 89.50 86 ALA A CA 1
ATOM 649 C C . ALA A 1 86 ? 16.599 -17.412 -11.142 1.00 89.50 86 ALA A C 1
ATOM 651 O O . ALA A 1 86 ? 16.673 -16.235 -11.521 1.00 89.50 86 ALA A O 1
ATOM 652 N N . PRO A 1 87 ? 16.342 -18.420 -11.998 1.00 90.81 87 PRO A N 1
ATOM 653 C CA . PRO A 1 87 ? 16.013 -18.183 -13.397 1.00 90.81 87 PRO A CA 1
ATOM 654 C C . PRO A 1 87 ? 14.770 -17.300 -13.531 1.00 90.81 87 PRO A C 1
ATOM 656 O O . PRO A 1 87 ? 13.751 -17.565 -12.892 1.00 90.81 87 PRO A O 1
ATOM 659 N N . GLN A 1 88 ? 14.844 -16.285 -14.392 1.00 90.62 88 GLN A N 1
ATOM 660 C CA . GLN A 1 88 ? 13.708 -15.427 -14.726 1.00 90.62 88 GLN A CA 1
ATOM 661 C C . GLN A 1 88 ? 13.211 -15.684 -16.145 1.00 90.62 88 GLN A C 1
ATOM 663 O O . GLN A 1 88 ? 13.958 -16.099 -17.039 1.00 90.62 88 GLN A O 1
ATOM 668 N N . GLU A 1 89 ? 11.925 -15.410 -16.352 1.00 93.56 89 GLU A N 1
ATOM 669 C CA . GLU A 1 89 ? 11.308 -15.523 -17.669 1.00 93.56 89 GLU A CA 1
ATOM 670 C C . GLU A 1 89 ? 11.873 -14.479 -18.636 1.00 93.56 89 GLU A C 1
ATOM 672 O O . GLU A 1 89 ? 12.193 -14.819 -19.774 1.00 93.56 89 GLU A O 1
ATOM 677 N N . PHE A 1 90 ? 12.114 -13.256 -18.151 1.00 95.44 90 PHE A N 1
ATOM 678 C CA . PHE A 1 90 ? 12.732 -12.166 -18.902 1.00 95.44 90 PHE A CA 1
ATOM 679 C C . PHE A 1 90 ? 13.795 -11.439 -18.078 1.00 95.44 90 PHE A C 1
ATOM 681 O O . PHE A 1 90 ? 13.665 -11.296 -16.865 1.00 95.44 90 PHE A O 1
ATOM 688 N N . TYR A 1 91 ? 14.815 -10.926 -18.762 1.00 95.50 91 TYR A N 1
ATOM 689 C CA . TYR A 1 91 ? 15.873 -10.094 -18.195 1.00 95.50 91 TYR A CA 1
ATOM 690 C C . TYR A 1 91 ? 15.942 -8.744 -18.917 1.00 95.50 91 TYR A C 1
ATOM 692 O O . TYR A 1 91 ? 15.671 -8.674 -20.119 1.00 95.50 91 TYR A O 1
ATOM 700 N N . PRO A 1 92 ? 16.339 -7.654 -18.235 1.00 95.50 92 PRO A N 1
ATOM 701 C CA . PRO A 1 92 ? 16.694 -6.416 -18.919 1.00 95.50 92 PRO A CA 1
ATOM 702 C C . PRO A 1 92 ? 17.771 -6.671 -19.983 1.00 95.50 92 PRO A C 1
ATOM 704 O O . PRO A 1 92 ? 18.795 -7.276 -19.682 1.00 95.50 92 PRO A O 1
ATOM 707 N N . GLY A 1 93 ? 17.536 -6.211 -21.212 1.00 95.62 93 GLY A N 1
ATOM 708 C CA . GLY A 1 93 ? 18.394 -6.486 -22.372 1.00 95.62 93 GLY A CA 1
ATOM 709 C C . GLY A 1 93 ? 17.868 -7.582 -23.306 1.00 95.62 93 GLY A C 1
ATOM 710 O O . GLY A 1 93 ? 18.250 -7.601 -24.477 1.00 95.62 93 GLY A O 1
ATOM 711 N N . ASP A 1 94 ? 16.937 -8.432 -22.853 1.00 97.94 94 ASP A N 1
ATOM 712 C CA . ASP A 1 94 ? 16.322 -9.450 -23.711 1.00 97.94 94 ASP A CA 1
ATOM 713 C C . ASP A 1 94 ? 15.667 -8.813 -24.944 1.00 97.94 94 ASP A C 1
ATOM 715 O O . ASP A 1 94 ? 14.938 -7.817 -24.857 1.00 97.94 94 ASP A O 1
ATOM 719 N N . ARG A 1 95 ? 15.909 -9.420 -26.107 1.00 97.69 95 ARG A N 1
ATOM 720 C CA . ARG A 1 95 ? 15.260 -9.063 -27.368 1.00 97.69 95 ARG A CA 1
ATOM 721 C C . ARG A 1 95 ? 13.974 -9.846 -27.494 1.00 97.69 95 ARG A C 1
ATOM 723 O O . ARG A 1 95 ? 13.983 -11.072 -27.393 1.00 97.69 95 ARG A O 1
ATOM 730 N N . VAL A 1 96 ? 12.885 -9.136 -27.746 1.00 97.62 96 VAL A N 1
ATOM 731 C CA . VAL A 1 96 ? 11.544 -9.714 -27.750 1.00 97.62 96 VAL A CA 1
ATOM 732 C C . VAL A 1 96 ? 10.733 -9.285 -28.965 1.00 97.62 96 VAL A C 1
ATOM 734 O O . VAL A 1 96 ? 10.999 -8.233 -29.548 1.00 97.62 96 VAL A O 1
ATOM 737 N N . GLU A 1 97 ? 9.735 -10.092 -29.313 1.00 97.00 97 GLU A N 1
ATOM 738 C CA . GLU A 1 97 ? 8.697 -9.810 -30.306 1.00 97.00 97 GLU A CA 1
ATOM 739 C C . GLU A 1 97 ? 7.331 -9.741 -29.610 1.00 97.00 97 GLU A C 1
ATOM 741 O O . GLU A 1 97 ? 7.002 -10.579 -28.769 1.00 97.00 97 GLU A O 1
ATOM 746 N N . ILE A 1 98 ? 6.516 -8.747 -29.954 1.00 96.88 98 ILE A N 1
ATOM 747 C CA . ILE A 1 98 ? 5.159 -8.614 -29.423 1.00 96.88 98 ILE A CA 1
ATOM 748 C C . ILE A 1 98 ? 4.212 -9.509 -30.229 1.00 96.88 98 ILE A C 1
ATOM 750 O O . ILE A 1 98 ? 4.019 -9.301 -31.423 1.00 96.88 98 ILE A O 1
ATOM 754 N N . VAL A 1 99 ? 3.574 -10.487 -29.591 1.00 97.00 99 VAL A N 1
ATOM 755 C CA . VAL A 1 99 ? 2.625 -11.411 -30.245 1.00 97.00 99 VAL A CA 1
ATOM 756 C C . VAL A 1 99 ? 1.160 -11.042 -29.978 1.00 97.00 99 VAL A C 1
ATOM 758 O O . VAL A 1 99 ? 0.269 -11.344 -30.783 1.00 97.00 99 VAL A O 1
ATOM 761 N N . GLY A 1 100 ? 0.888 -10.347 -28.871 1.00 92.62 100 GLY A N 1
ATOM 762 C CA . GLY A 1 100 ? -0.443 -9.840 -28.530 1.00 92.62 100 GLY A CA 1
ATOM 763 C C . GLY A 1 100 ? -0.842 -8.633 -29.384 1.00 92.62 100 GLY A C 1
ATOM 764 O O . GLY A 1 100 ? 0.003 -7.819 -29.740 1.00 92.62 100 GLY A O 1
ATOM 765 N N . ALA A 1 101 ? -2.138 -8.493 -29.696 1.00 95.38 101 ALA A N 1
ATOM 766 C CA . ALA A 1 101 ? -2.646 -7.247 -30.284 1.00 95.38 101 ALA A CA 1
ATOM 767 C C . ALA A 1 101 ? -2.893 -6.241 -29.159 1.00 95.38 101 ALA A C 1
ATOM 769 O O . ALA A 1 101 ? -3.966 -6.234 -28.554 1.00 95.38 101 ALA A O 1
ATOM 770 N N . ILE A 1 102 ? -1.859 -5.469 -28.831 1.00 92.88 102 ILE A N 1
ATOM 771 C CA . ILE A 1 102 ? -1.846 -4.542 -27.698 1.00 92.88 102 ILE A CA 1
ATOM 772 C C . ILE A 1 102 ? -1.653 -3.124 -28.223 1.00 92.88 102 ILE A C 1
ATOM 774 O O . ILE A 1 102 ? -0.693 -2.849 -28.944 1.00 92.88 102 ILE A O 1
ATOM 778 N N . ALA A 1 103 ? -2.553 -2.225 -27.829 1.00 92.56 103 ALA A N 1
ATOM 779 C CA . ALA A 1 103 ? -2.414 -0.807 -28.113 1.00 92.56 103 ALA A CA 1
ATOM 780 C C . ALA A 1 103 ? -1.310 -0.207 -27.235 1.00 92.56 103 ALA A C 1
ATOM 782 O O . ALA A 1 103 ? -1.317 -0.342 -26.009 1.00 92.56 103 ALA A O 1
ATOM 783 N N . VAL A 1 104 ? -0.374 0.488 -27.868 1.00 91.00 104 VAL A N 1
ATOM 784 C CA . VAL A 1 104 ? 0.697 1.245 -27.216 1.00 91.00 104 VAL A CA 1
ATOM 785 C C . VAL A 1 104 ? 0.460 2.722 -27.527 1.00 91.00 104 VAL A C 1
ATOM 787 O O . VAL A 1 104 ? -0.330 3.073 -28.399 1.00 91.00 104 VAL A O 1
ATOM 790 N N . ARG A 1 105 ? 1.073 3.642 -26.783 1.00 87.62 105 ARG A N 1
ATOM 791 C CA . ARG A 1 105 ? 0.889 5.075 -27.035 1.00 87.62 105 ARG A CA 1
ATOM 792 C C . ARG A 1 105 ? 1.123 5.390 -28.523 1.00 87.62 105 ARG A C 1
ATOM 794 O O . ARG A 1 105 ? 2.178 5.074 -29.047 1.00 87.62 105 ARG A O 1
ATOM 801 N N . GLU A 1 106 ? 0.142 6.022 -29.167 1.00 89.12 106 GLU A N 1
ATOM 802 C CA . GLU A 1 106 ? 0.190 6.404 -30.593 1.00 89.12 106 GLU A CA 1
ATOM 803 C C . GLU A 1 106 ? 0.164 5.215 -31.587 1.00 89.12 106 GLU A C 1
ATOM 805 O O . GLU A 1 106 ? 0.406 5.409 -32.776 1.00 89.12 106 GLU A O 1
ATOM 810 N N . MET A 1 107 ? -0.194 4.003 -31.135 1.00 89.62 107 MET A N 1
ATOM 811 C CA . MET A 1 107 ? -0.327 2.807 -31.976 1.00 89.62 107 MET A CA 1
ATOM 812 C C . MET A 1 107 ? -1.441 1.864 -31.489 1.00 89.62 107 MET A C 1
ATOM 814 O O . MET A 1 107 ? -1.467 1.464 -30.331 1.00 89.62 107 MET A O 1
ATOM 818 N N . GLU A 1 108 ? -2.348 1.454 -32.376 1.00 93.62 108 GLU A N 1
ATOM 819 C CA . GLU A 1 108 ? -3.478 0.584 -32.000 1.00 93.62 108 GLU A CA 1
ATOM 820 C C . GLU A 1 108 ? -3.098 -0.895 -31.832 1.00 93.62 108 GLU A C 1
ATOM 822 O O . GLU A 1 108 ? -3.721 -1.595 -31.037 1.00 93.62 108 GLU A O 1
ATOM 827 N N . ASP A 1 109 ? -2.079 -1.367 -32.553 1.00 94.94 109 ASP A N 1
ATOM 828 C CA . ASP A 1 109 ? -1.645 -2.764 -32.531 1.00 94.94 109 ASP A CA 1
ATOM 829 C C . ASP A 1 109 ? -0.123 -2.859 -32.695 1.00 94.94 109 ASP A C 1
ATOM 831 O O . ASP A 1 109 ? 0.416 -2.547 -33.757 1.00 94.94 109 ASP A O 1
ATOM 835 N N . ALA A 1 110 ? 0.564 -3.280 -31.631 1.00 94.56 110 ALA A N 1
ATOM 836 C CA . ALA A 1 110 ? 2.009 -3.497 -31.623 1.00 94.56 110 ALA A CA 1
ATOM 837 C C . ALA A 1 110 ? 2.435 -4.917 -32.048 1.00 94.56 110 ALA A C 1
ATOM 839 O O . ALA A 1 110 ? 3.619 -5.243 -31.959 1.00 94.56 110 ALA A O 1
ATOM 840 N N . ARG A 1 111 ? 1.520 -5.788 -32.495 1.00 96.06 111 ARG A N 1
ATOM 841 C CA . ARG A 1 111 ? 1.855 -7.164 -32.890 1.00 96.06 111 ARG A CA 1
ATOM 842 C C . ARG A 1 111 ? 2.898 -7.202 -34.018 1.00 96.06 111 ARG A C 1
ATOM 844 O O . ARG A 1 111 ? 2.778 -6.509 -35.025 1.00 96.06 111 ARG A O 1
ATOM 851 N N . GLY A 1 112 ? 3.896 -8.070 -33.873 1.00 94.88 112 GLY A N 1
ATOM 852 C CA . GLY A 1 112 ? 5.026 -8.252 -34.787 1.00 94.88 112 GLY A CA 1
ATOM 853 C C . GLY A 1 112 ? 6.161 -7.243 -34.587 1.00 94.88 112 GLY A C 1
ATOM 854 O O . GLY A 1 112 ? 7.206 -7.347 -35.234 1.00 94.88 112 GLY A O 1
ATOM 855 N N . MET A 1 113 ? 5.988 -6.258 -33.700 1.00 95.12 113 MET A N 1
ATOM 856 C CA . MET A 1 113 ? 7.065 -5.334 -33.364 1.00 95.12 113 MET A CA 1
ATOM 857 C C . MET A 1 113 ? 8.124 -6.016 -32.513 1.00 95.12 113 MET A C 1
ATOM 859 O O . MET A 1 113 ? 7.825 -6.870 -31.680 1.00 95.12 113 MET A O 1
ATOM 863 N N . HIS A 1 114 ? 9.364 -5.578 -32.701 1.00 96.12 114 HIS A N 1
ATOM 864 C CA . HIS A 1 114 ? 10.498 -6.033 -31.913 1.00 96.12 114 HIS A CA 1
ATOM 865 C C . HIS A 1 114 ? 10.929 -4.949 -30.929 1.00 96.12 114 HIS A C 1
ATOM 867 O O . HIS A 1 114 ? 10.710 -3.756 -31.156 1.00 96.12 114 HIS A O 1
ATOM 873 N N . GLY A 1 115 ? 11.551 -5.359 -29.830 1.00 96.00 115 GLY A N 1
ATOM 874 C CA . GLY A 1 115 ? 12.078 -4.425 -28.848 1.00 96.00 115 GLY A CA 1
ATOM 875 C C . GLY A 1 115 ? 13.060 -5.048 -27.870 1.00 96.00 115 GLY A C 1
ATOM 876 O O . GLY A 1 115 ? 13.433 -6.218 -27.981 1.00 96.00 115 GLY A O 1
ATOM 877 N N . VAL A 1 116 ? 13.484 -4.230 -26.910 1.00 97.19 116 VAL A N 1
ATOM 878 C CA . VAL A 1 116 ? 14.359 -4.619 -25.799 1.00 97.19 116 VAL A CA 1
ATOM 879 C C . VAL A 1 116 ? 13.590 -4.506 -24.491 1.00 97.19 116 VAL A C 1
ATOM 881 O O . VAL A 1 116 ? 12.981 -3.467 -24.216 1.00 97.19 116 VAL A O 1
ATOM 884 N N . VAL A 1 117 ? 13.642 -5.542 -23.660 1.00 96.75 117 VAL A N 1
ATOM 885 C CA . VAL A 1 117 ? 13.113 -5.487 -22.294 1.00 96.75 117 VAL A CA 1
ATOM 886 C C . VAL A 1 117 ? 13.935 -4.482 -21.488 1.00 96.75 117 VAL A C 1
ATOM 888 O O . VAL A 1 117 ? 15.145 -4.628 -21.331 1.00 96.75 117 VAL A O 1
ATOM 891 N N . LEU A 1 118 ? 13.283 -3.443 -20.968 1.00 93.81 118 LEU A N 1
ATOM 892 C CA . LEU A 1 118 ? 13.907 -2.476 -20.059 1.00 93.81 118 LEU A CA 1
ATOM 893 C C . LEU A 1 118 ? 13.749 -2.897 -18.599 1.00 93.81 118 LEU A C 1
ATOM 895 O O . LEU A 1 118 ? 14.626 -2.646 -17.774 1.00 93.81 118 LEU A O 1
ATOM 899 N N . HIS A 1 119 ? 12.594 -3.474 -18.278 1.00 91.69 119 HIS A N 1
ATOM 900 C CA . HIS A 1 119 ? 12.226 -3.863 -16.929 1.00 91.69 119 HIS A CA 1
ATOM 901 C C . HIS A 1 119 ? 11.245 -5.032 -16.972 1.00 91.69 119 HIS A C 1
ATOM 903 O O . HIS A 1 119 ? 10.343 -5.050 -17.813 1.00 91.69 119 HIS A O 1
ATOM 909 N N . PHE A 1 120 ? 11.422 -5.961 -16.041 1.00 88.38 120 PHE A N 1
ATOM 910 C CA . PHE A 1 120 ? 10.499 -7.043 -15.751 1.00 88.38 120 PHE A CA 1
ATOM 911 C C . PHE A 1 120 ? 10.246 -7.034 -14.244 1.00 88.38 120 PHE A C 1
ATOM 913 O O . PHE A 1 120 ? 11.191 -7.095 -13.453 1.00 88.38 120 PHE A O 1
ATOM 920 N N . GLU A 1 121 ? 8.986 -6.866 -13.863 1.00 79.69 121 GLU A N 1
ATOM 921 C CA . GLU A 1 121 ? 8.545 -6.971 -12.477 1.00 79.69 121 GLU A CA 1
ATOM 922 C C . GLU A 1 121 ? 8.502 -8.461 -12.120 1.00 79.69 121 GLU A C 1
ATOM 924 O O . GLU A 1 121 ? 7.593 -9.179 -12.535 1.00 79.69 121 GLU A O 1
ATOM 929 N N . PHE A 1 122 ? 9.530 -8.941 -11.417 1.00 69.00 122 PHE A N 1
ATOM 930 C CA . PHE A 1 122 ? 9.577 -10.317 -10.937 1.00 69.00 122 PHE A CA 1
ATOM 931 C C . PHE A 1 122 ? 9.142 -10.382 -9.474 1.00 69.00 122 PHE A C 1
ATOM 933 O O . PHE A 1 122 ? 9.503 -9.528 -8.664 1.00 69.00 122 PHE A O 1
ATOM 940 N N . ASP A 1 123 ? 8.351 -11.403 -9.157 1.00 62.50 123 ASP A N 1
ATOM 941 C CA . ASP A 1 123 ? 7.986 -11.750 -7.789 1.00 62.50 123 ASP A CA 1
ATOM 942 C C . ASP A 1 123 ? 9.191 -12.433 -7.133 1.00 62.50 123 ASP A C 1
ATOM 944 O O . ASP A 1 123 ? 9.502 -13.590 -7.419 1.00 62.50 123 ASP A O 1
ATOM 948 N N . ASP A 1 124 ? 9.918 -11.692 -6.301 1.00 58.84 124 ASP A N 1
ATOM 949 C CA . ASP A 1 124 ? 11.049 -12.208 -5.529 1.00 58.84 124 ASP A CA 1
ATOM 950 C C . ASP A 1 124 ? 10.622 -12.840 -4.192 1.00 58.84 124 ASP A C 1
ATOM 952 O O . ASP A 1 124 ? 11.465 -13.173 -3.360 1.00 58.84 124 ASP A O 1
ATOM 956 N N . GLY A 1 125 ? 9.311 -12.999 -3.964 1.00 49.28 125 GLY A N 1
ATOM 957 C CA . GLY A 1 125 ? 8.725 -13.495 -2.720 1.00 49.28 125 GLY A CA 1
ATOM 958 C C . GLY A 1 125 ? 8.811 -12.517 -1.543 1.00 49.28 125 GLY A C 1
ATOM 959 O O . GLY A 1 125 ? 8.173 -12.759 -0.517 1.00 49.28 125 GLY A O 1
ATOM 960 N N . TYR A 1 126 ? 9.556 -11.413 -1.680 1.00 45.16 126 TYR A N 1
ATOM 961 C CA . TYR A 1 126 ? 9.781 -10.405 -0.641 1.00 45.16 126 TYR A CA 1
ATOM 962 C C . TYR A 1 126 ? 9.029 -9.094 -0.920 1.00 45.16 126 TYR A C 1
ATOM 964 O O . TYR A 1 126 ? 8.545 -8.455 0.017 1.00 45.16 126 TYR A O 1
ATOM 972 N N . GLU A 1 127 ? 8.895 -8.691 -2.188 1.00 42.50 127 GLU A N 1
ATOM 973 C CA . GLU A 1 127 ? 8.215 -7.459 -2.615 1.00 42.50 127 GLU A CA 1
ATOM 974 C C . GLU A 1 127 ? 6.798 -7.693 -3.175 1.00 42.50 127 GLU A C 1
ATOM 976 O O . GLU A 1 127 ? 6.020 -6.739 -3.303 1.00 42.50 127 GLU A O 1
ATOM 981 N N . ALA A 1 128 ? 6.400 -8.940 -3.447 1.00 41.22 128 ALA A N 1
ATOM 982 C CA . ALA A 1 128 ? 5.047 -9.225 -3.900 1.00 41.22 128 ALA A CA 1
ATOM 983 C C . ALA A 1 128 ? 4.066 -9.253 -2.727 1.00 41.22 128 ALA A C 1
ATOM 985 O O . ALA A 1 128 ? 3.807 -10.261 -2.068 1.00 41.22 128 ALA A O 1
ATOM 986 N N . CYS A 1 129 ? 3.395 -8.124 -2.535 1.00 42.41 129 CYS A N 1
ATOM 987 C CA . CYS A 1 129 ? 2.014 -8.182 -2.094 1.00 42.41 129 CYS A CA 1
ATOM 988 C C . CYS A 1 129 ? 1.285 -9.140 -3.060 1.00 42.41 129 CYS A C 1
ATOM 990 O O . CYS A 1 129 ? 1.096 -8.789 -4.221 1.00 42.41 129 CYS A O 1
ATOM 992 N N . GLN A 1 130 ? 0.901 -10.345 -2.614 1.00 41.88 130 GLN A N 1
ATOM 993 C CA . GLN A 1 130 ? 0.259 -11.393 -3.441 1.00 41.88 130 GLN A CA 1
ATOM 994 C C . GLN A 1 130 ? -1.029 -10.932 -4.164 1.00 41.88 130 GLN A C 1
ATOM 996 O O . GLN A 1 130 ? -1.589 -11.652 -4.985 1.00 41.88 130 GLN A O 1
ATOM 1001 N N . THR A 1 131 ? -1.513 -9.723 -3.878 1.00 43.09 131 THR A N 1
ATOM 1002 C CA . THR A 1 131 ? -2.637 -9.063 -4.553 1.00 43.09 131 THR A CA 1
ATOM 1003 C C . THR A 1 131 ? -2.232 -8.121 -5.699 1.00 43.09 131 THR A C 1
ATOM 1005 O O . THR A 1 131 ? -3.114 -7.608 -6.381 1.00 43.09 131 THR A O 1
ATOM 1008 N N . CYS A 1 132 ? -0.935 -7.902 -5.946 1.00 43.00 132 CYS A N 1
ATOM 1009 C CA . CYS A 1 132 ? -0.393 -6.963 -6.936 1.00 43.00 132 CYS A CA 1
ATOM 1010 C C . CYS A 1 132 ? 0.153 -7.655 -8.194 1.00 43.00 132 CYS A C 1
ATOM 1012 O O . CYS A 1 132 ? 1.137 -7.188 -8.759 1.00 43.00 132 CYS A O 1
ATOM 1014 N N . SER A 1 133 ? -0.461 -8.746 -8.662 1.00 52.44 133 SER A N 1
ATOM 1015 C CA . SER A 1 133 ? -0.156 -9.253 -10.005 1.00 52.44 133 SER A CA 1
ATOM 1016 C C . SER A 1 133 ? -0.553 -8.184 -11.024 1.00 52.44 133 SER A C 1
ATOM 1018 O O . SER A 1 133 ? -1.729 -8.003 -11.354 1.00 52.44 133 SER A O 1
ATOM 1020 N N . THR A 1 134 ? 0.422 -7.396 -11.477 1.00 58.69 134 THR A N 1
ATOM 1021 C CA . THR A 1 134 ? 0.191 -6.442 -12.552 1.00 58.69 134 THR A CA 1
ATOM 1022 C C . THR A 1 134 ? -0.104 -7.249 -13.811 1.00 58.69 134 THR A C 1
ATOM 1024 O O . THR A 1 134 ? 0.553 -8.241 -14.121 1.00 58.69 134 THR A O 1
ATOM 1027 N N . SER A 1 135 ? -1.150 -6.866 -14.543 1.00 75.62 135 SER A N 1
ATOM 1028 C CA . SER A 1 135 ? -1.496 -7.540 -15.797 1.00 75.62 135 SER A CA 1
ATOM 1029 C C . SER A 1 135 ? -0.436 -7.326 -16.883 1.00 75.62 135 SER A C 1
ATOM 1031 O O . SER A 1 135 ? -0.450 -8.051 -17.873 1.00 75.62 135 SER A O 1
ATOM 1033 N N . CYS A 1 136 ? 0.489 -6.378 -16.680 1.00 77.31 136 CYS A N 1
ATOM 1034 C CA . CYS A 1 136 ? 1.567 -6.028 -17.597 1.00 77.31 136 CYS A CA 1
ATOM 1035 C C . CYS A 1 136 ? 2.920 -5.867 -16.865 1.00 77.31 136 CYS A C 1
ATOM 1037 O O . CYS A 1 136 ? 3.357 -4.729 -16.672 1.00 77.31 136 CYS A O 1
ATOM 1039 N N . PRO A 1 137 ? 3.596 -6.961 -16.463 1.00 85.44 137 PRO A N 1
ATOM 1040 C CA . PRO A 1 137 ? 4.845 -6.881 -15.705 1.00 85.44 137 PRO A CA 1
ATOM 1041 C C . PRO A 1 137 ? 6.066 -6.512 -16.565 1.00 85.44 137 PRO A C 1
ATOM 1043 O O . PRO A 1 137 ? 7.136 -6.232 -16.024 1.00 85.44 137 PRO A O 1
ATOM 1046 N N . LEU A 1 138 ? 5.948 -6.494 -17.901 1.00 92.06 138 LEU A N 1
ATOM 1047 C CA . LEU A 1 138 ? 7.052 -6.146 -18.799 1.00 92.06 138 LEU A CA 1
ATOM 1048 C C . LEU A 1 138 ? 6.963 -4.706 -19.298 1.00 92.06 138 LEU A C 1
ATOM 1050 O O . LEU A 1 138 ? 5.936 -4.278 -19.822 1.00 92.06 138 LEU A O 1
ATOM 1054 N N . THR A 1 139 ? 8.093 -4.001 -19.257 1.00 94.31 139 THR A N 1
ATOM 1055 C CA . THR A 1 139 ? 8.309 -2.755 -20.003 1.00 94.31 139 THR A CA 1
ATOM 1056 C C . THR A 1 139 ? 9.285 -3.007 -21.145 1.00 94.31 139 THR A C 1
ATOM 1058 O O . THR A 1 139 ? 10.440 -3.368 -20.906 1.00 94.31 139 THR A O 1
ATOM 1061 N N . VAL A 1 140 ? 8.852 -2.759 -22.381 1.00 95.62 140 VAL A N 1
ATOM 1062 C CA . VAL A 1 140 ? 9.658 -2.977 -23.592 1.00 95.62 140 VAL A CA 1
ATOM 1063 C C . VAL A 1 140 ? 9.859 -1.654 -24.330 1.00 95.62 140 VAL A C 1
ATOM 1065 O O . VAL A 1 140 ? 8.922 -0.866 -24.489 1.00 95.62 140 VAL A O 1
ATOM 1068 N N . LEU A 1 141 ? 11.091 -1.406 -24.777 1.00 96.25 141 LEU A N 1
ATOM 1069 C CA . LEU A 1 141 ? 11.425 -0.340 -25.716 1.00 96.25 141 LEU A CA 1
ATOM 1070 C C . LEU A 1 141 ? 11.371 -0.901 -27.136 1.00 96.25 141 LEU A C 1
ATOM 1072 O O . LEU A 1 141 ? 12.231 -1.692 -27.515 1.00 96.25 141 LEU A O 1
ATOM 1076 N N . LEU A 1 142 ? 10.353 -0.509 -27.893 1.00 95.69 142 LEU A N 1
ATOM 1077 C CA . LEU A 1 142 ? 10.119 -0.965 -29.257 1.00 95.69 142 LEU A CA 1
ATOM 1078 C C . LEU A 1 142 ? 11.072 -0.268 -30.235 1.00 95.69 142 LEU A C 1
ATOM 1080 O O . LEU A 1 142 ? 11.346 0.933 -30.114 1.00 95.69 142 LEU A O 1
ATOM 1084 N N . ASP A 1 143 ? 11.547 -1.022 -31.223 1.00 94.62 143 ASP A N 1
ATOM 1085 C CA . ASP A 1 143 ? 12.445 -0.520 -32.256 1.00 94.62 143 ASP A CA 1
ATOM 1086 C C . ASP A 1 143 ? 11.711 0.450 -33.189 1.00 94.62 143 ASP A C 1
ATOM 1088 O O . ASP A 1 143 ? 10.648 0.140 -33.745 1.00 94.62 143 ASP A O 1
ATOM 1092 N N . ALA A 1 144 ? 12.317 1.616 -33.414 1.00 87.31 144 ALA A N 1
ATOM 1093 C CA . ALA A 1 144 ? 11.824 2.590 -34.375 1.00 87.31 144 ALA A CA 1
ATOM 1094 C C . ALA A 1 144 ? 11.827 1.992 -35.793 1.00 87.31 144 ALA A C 1
ATOM 1096 O O . ALA A 1 144 ? 12.854 1.517 -36.273 1.00 87.31 144 ALA A O 1
ATOM 1097 N N . GLY A 1 145 ? 10.682 2.033 -36.476 1.00 77.69 145 GLY A N 1
ATOM 1098 C CA . GLY A 1 145 ? 10.568 1.566 -37.860 1.00 77.69 145 GLY A CA 1
ATOM 1099 C C . GLY A 1 145 ? 10.334 0.064 -38.032 1.00 77.69 145 GLY A C 1
ATOM 1100 O O . GLY A 1 145 ? 10.261 -0.389 -39.172 1.00 77.69 145 GLY A O 1
ATOM 1101 N N . SER A 1 146 ? 10.134 -0.700 -36.950 1.00 61.09 146 SER A N 1
ATOM 1102 C CA . SER A 1 146 ? 9.520 -2.031 -37.050 1.00 61.09 146 SER A CA 1
ATOM 1103 C C . SER A 1 146 ? 8.021 -1.876 -37.334 1.00 61.09 146 SER A C 1
ATOM 1105 O O . SER A 1 146 ? 7.167 -2.112 -36.490 1.00 61.09 146 SER A O 1
ATOM 1107 N N . SER A 1 147 ? 7.661 -1.379 -38.521 1.00 55.09 147 SER A N 1
ATOM 1108 C CA . SER A 1 147 ? 6.268 -1.465 -38.949 1.00 55.09 147 SER A CA 1
ATOM 1109 C C . SER A 1 147 ? 5.913 -2.943 -39.008 1.00 55.09 147 SER A C 1
ATOM 1111 O O . SER A 1 147 ? 6.594 -3.697 -39.711 1.00 55.09 147 SER A O 1
ATOM 1113 N N . ALA A 1 148 ? 4.867 -3.337 -38.280 1.00 52.53 148 ALA A N 1
ATOM 1114 C CA . ALA A 1 148 ? 4.251 -4.644 -38.429 1.00 52.53 148 ALA A CA 1
ATOM 1115 C C . ALA A 1 148 ? 4.134 -4.970 -39.930 1.00 52.53 148 ALA A C 1
ATOM 1117 O O . ALA A 1 148 ? 3.777 -4.077 -40.714 1.00 52.53 148 ALA A O 1
ATOM 1118 N N . PRO A 1 149 ? 4.458 -6.198 -40.371 1.00 49.62 149 PRO A N 1
ATOM 1119 C CA . PRO A 1 149 ? 4.222 -6.568 -41.757 1.00 49.62 149 PRO A CA 1
ATOM 1120 C C . PRO A 1 149 ? 2.754 -6.252 -42.096 1.00 49.62 149 PRO A C 1
ATOM 1122 O O . PRO A 1 149 ? 1.873 -6.517 -41.271 1.00 49.62 149 PRO A O 1
ATOM 1125 N N . PRO A 1 150 ? 2.468 -5.642 -43.263 1.00 45.16 150 PRO A N 1
ATOM 1126 C CA . PRO A 1 150 ? 1.109 -5.267 -43.628 1.00 45.16 150 PRO A CA 1
ATOM 1127 C C . PRO A 1 150 ? 0.197 -6.488 -43.507 1.00 45.16 150 PRO A C 1
ATOM 1129 O O . PRO A 1 150 ? 0.555 -7.574 -43.966 1.00 45.16 150 PRO A O 1
ATOM 1132 N N . ALA A 1 151 ? -0.947 -6.291 -42.843 1.00 45.88 151 ALA A N 1
ATOM 1133 C CA . ALA A 1 151 ? -1.936 -7.309 -42.506 1.00 45.88 151 ALA A CA 1
ATOM 1134 C C . ALA A 1 151 ? -2.034 -8.405 -43.580 1.00 45.88 151 ALA A C 1
ATOM 1136 O O . ALA A 1 151 ? -2.407 -8.144 -44.726 1.00 45.88 151 ALA A O 1
ATOM 1137 N N . ALA A 1 152 ? -1.668 -9.630 -43.194 1.00 42.41 152 ALA A N 1
ATOM 1138 C CA . ALA A 1 152 ? -1.566 -10.759 -44.100 1.00 42.41 152 ALA A CA 1
ATOM 1139 C C . ALA A 1 152 ? -2.886 -11.027 -44.835 1.00 42.41 152 ALA A C 1
ATOM 1141 O O . ALA A 1 152 ? -3.962 -11.193 -44.253 1.00 42.41 152 ALA A O 1
ATOM 1142 N N . THR A 1 153 ? -2.741 -11.097 -46.151 1.00 42.66 153 THR A N 1
ATOM 1143 C CA . THR A 1 153 ? -3.696 -11.536 -47.154 1.00 42.66 153 THR A CA 1
ATOM 1144 C C . THR A 1 153 ? -4.406 -12.832 -46.748 1.00 42.66 153 THR A C 1
ATOM 1146 O O . THR A 1 153 ? -3.805 -13.776 -46.243 1.00 42.66 153 THR A O 1
ATOM 1149 N N . LYS A 1 154 ? -5.716 -12.841 -47.009 1.00 43.56 154 LYS A N 1
ATOM 1150 C CA . LYS A 1 154 ? -6.686 -13.949 -47.003 1.00 43.56 154 LYS A CA 1
ATOM 1151 C C . LYS A 1 154 ? -6.101 -15.377 -46.929 1.00 43.56 154 LYS A C 1
ATOM 1153 O O . LYS A 1 154 ? -5.385 -15.820 -47.820 1.00 43.56 154 LYS A O 1
ATOM 1158 N N . ARG A 1 155 ? -6.557 -16.101 -45.896 1.00 42.81 155 ARG A N 1
ATOM 1159 C CA . ARG A 1 155 ? -6.437 -17.552 -45.648 1.00 42.81 155 ARG A CA 1
ATOM 1160 C C . ARG A 1 155 ? -6.447 -18.411 -46.920 1.00 42.81 155 ARG A C 1
ATOM 1162 O O . ARG A 1 155 ? -7.418 -18.373 -47.674 1.00 42.81 155 ARG A O 1
ATOM 1169 N N . VAL A 1 156 ? -5.460 -19.300 -47.032 1.00 37.62 156 VAL A N 1
ATOM 1170 C CA . VAL A 1 156 ? -5.614 -20.581 -47.734 1.00 37.62 156 VAL A CA 1
ATOM 1171 C C . VAL A 1 156 ? -6.216 -21.573 -46.742 1.00 37.62 156 VAL A C 1
ATOM 1173 O O . VAL A 1 156 ? -5.812 -21.648 -45.583 1.00 37.62 156 VAL A O 1
ATOM 1176 N N . SER A 1 157 ? -7.254 -22.262 -47.194 1.00 57.56 157 SER A N 1
ATOM 1177 C CA . SER A 1 157 ? -8.010 -23.261 -46.444 1.00 57.56 157 SER A CA 1
ATOM 1178 C C . SER A 1 157 ? -7.633 -24.639 -46.958 1.00 57.56 157 SER A C 1
ATOM 1180 O O . SER A 1 157 ? -7.551 -24.792 -48.168 1.00 57.56 157 SER A O 1
ATOM 1182 N N . GLU A 1 158 ? -7.428 -25.597 -46.052 1.00 37.53 158 GLU A N 1
ATOM 1183 C CA . GLU A 1 158 ? -7.494 -27.053 -46.265 1.00 37.53 158 GLU A CA 1
ATOM 1184 C C . GLU A 1 158 ? -7.192 -27.780 -44.932 1.00 37.53 158 GLU A C 1
ATOM 1186 O O . GLU A 1 158 ? -6.616 -27.173 -44.029 1.00 37.53 158 GLU A O 1
ATOM 1191 N N . PRO A 1 159 ? -7.514 -29.076 -44.768 1.00 43.25 159 PRO A N 1
ATOM 1192 C CA . PRO A 1 159 ? -8.804 -29.711 -44.982 1.00 43.25 159 PRO A CA 1
ATOM 1193 C C . PRO A 1 159 ? -9.351 -30.335 -43.682 1.00 43.25 159 PRO A C 1
ATOM 1195 O O . PRO A 1 159 ? -8.655 -30.622 -42.710 1.00 43.25 159 PRO A O 1
ATOM 1198 N N . THR A 1 160 ? -10.657 -30.574 -43.694 1.00 40.78 160 THR A N 1
ATOM 1199 C CA . THR A 1 160 ? -11.432 -31.249 -42.654 1.00 40.78 160 THR A CA 1
ATOM 1200 C C . THR A 1 160 ? -10.999 -32.710 -42.479 1.00 40.78 160 THR A C 1
ATOM 1202 O O . THR A 1 160 ? -11.244 -33.532 -43.356 1.00 40.78 160 THR A O 1
ATOM 1205 N N . MET A 1 161 ? -10.458 -33.066 -41.311 1.00 31.55 161 MET A N 1
ATOM 1206 C CA . MET A 1 161 ? -10.414 -34.455 -40.836 1.00 31.55 161 MET A CA 1
ATOM 1207 C C . MET A 1 161 ? -11.509 -34.658 -39.787 1.00 31.55 161 MET A C 1
ATOM 1209 O O . MET A 1 161 ? -11.431 -34.178 -38.657 1.00 31.55 161 MET A O 1
ATOM 1213 N N . ARG A 1 162 ? -12.562 -35.367 -40.204 1.00 41.19 162 ARG A N 1
ATOM 1214 C CA . ARG A 1 162 ? -13.553 -35.998 -39.330 1.00 41.19 162 ARG A CA 1
ATOM 1215 C C . ARG A 1 162 ? -12.991 -37.324 -38.818 1.00 41.19 162 ARG A C 1
ATOM 1217 O O . ARG A 1 162 ? -12.756 -38.226 -39.610 1.00 41.19 162 ARG A O 1
ATOM 1224 N N . ALA A 1 163 ? -12.920 -37.465 -37.505 1.00 34.34 163 ALA A N 1
ATOM 1225 C CA . ALA A 1 163 ? -13.087 -38.711 -36.758 1.00 34.34 163 ALA A CA 1
ATOM 1226 C C . ALA A 1 163 ? -13.390 -38.272 -35.318 1.00 34.34 163 ALA A C 1
ATOM 1228 O O . ALA A 1 163 ? -12.779 -37.334 -34.829 1.00 34.34 163 ALA A O 1
ATOM 1229 N N . GLY A 1 164 ? -14.335 -38.801 -34.564 1.00 30.88 164 GLY A N 1
ATOM 1230 C CA . GLY A 1 164 ? -15.198 -39.959 -34.689 1.00 30.88 164 GLY A CA 1
ATOM 1231 C C . GLY A 1 164 ? -15.699 -40.173 -33.262 1.00 30.88 164 GLY A C 1
ATOM 1232 O O . GLY A 1 164 ? -14.900 -40.236 -32.333 1.00 30.88 164 GLY A O 1
ATOM 1233 N N . ALA A 1 165 ? -17.014 -40.167 -33.071 1.00 39.97 165 ALA A N 1
ATOM 1234 C CA . ALA A 1 165 ? -17.627 -40.359 -31.768 1.00 39.97 165 ALA A CA 1
ATOM 1235 C C . ALA A 1 165 ? -17.270 -41.741 -31.199 1.00 39.97 165 ALA A C 1
ATOM 1237 O O . ALA A 1 165 ? -17.393 -42.752 -31.890 1.00 39.97 165 ALA A O 1
ATOM 1238 N N . SER A 1 166 ? -16.889 -41.796 -29.925 1.00 42.31 166 SER A N 1
ATOM 1239 C CA . SER A 1 166 ? -17.046 -42.992 -29.095 1.00 42.31 166 SER A CA 1
ATOM 1240 C C . SER A 1 166 ? -17.248 -42.581 -27.645 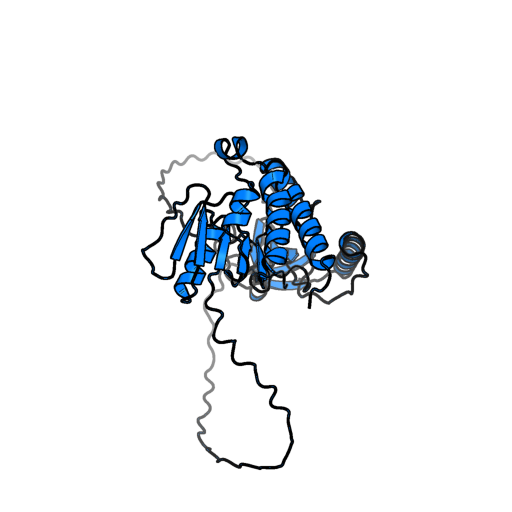1.00 42.31 166 SER A C 1
ATOM 1242 O O . SER A 1 166 ? -16.326 -42.361 -26.869 1.00 42.31 166 SER A O 1
ATOM 1244 N N . ASP A 1 167 ? -18.533 -42.452 -27.348 1.00 41.06 167 ASP A N 1
ATOM 1245 C CA . ASP A 1 167 ? -19.156 -42.713 -26.064 1.00 41.06 167 ASP A CA 1
ATOM 1246 C C . ASP A 1 167 ? -18.754 -44.103 -25.518 1.00 41.06 167 ASP A C 1
ATOM 1248 O O . ASP A 1 167 ? -18.506 -45.020 -26.307 1.00 41.06 167 ASP A O 1
ATOM 1252 N N . ARG A 1 168 ? -18.782 -44.232 -24.178 1.00 40.38 168 ARG A N 1
ATOM 1253 C CA . ARG A 1 168 ? -18.768 -45.436 -23.305 1.00 40.38 168 ARG A CA 1
ATOM 1254 C C . ARG A 1 168 ? -17.617 -45.481 -22.289 1.00 40.38 168 ARG A C 1
ATOM 1256 O O . ARG A 1 168 ? -16.581 -46.081 -22.545 1.00 40.38 168 ARG A O 1
ATOM 1263 N N . ARG A 1 169 ? -17.889 -45.041 -21.053 1.00 38.03 169 ARG A N 1
ATOM 1264 C CA . ARG A 1 169 ? -18.188 -45.934 -19.901 1.00 38.03 169 ARG A CA 1
ATOM 1265 C C . ARG A 1 169 ? -18.128 -45.187 -18.563 1.00 38.03 169 ARG A C 1
ATOM 1267 O O . ARG A 1 169 ? -17.068 -44.815 -18.079 1.00 38.03 169 ARG A O 1
ATOM 1274 N N . ARG A 1 170 ? -19.293 -45.123 -17.911 1.00 42.66 170 ARG A N 1
ATOM 1275 C CA . ARG A 1 170 ? -19.427 -45.227 -16.452 1.00 42.66 170 ARG A CA 1
ATOM 1276 C C . ARG A 1 170 ? -18.863 -46.573 -15.984 1.00 42.66 170 ARG A C 1
ATOM 1278 O O . ARG A 1 170 ? -19.312 -47.604 -16.480 1.00 42.66 170 ARG A O 1
ATOM 1285 N N . VAL A 1 171 ? -17.995 -46.546 -14.977 1.00 36.59 171 VAL A N 1
ATOM 1286 C CA . VAL A 1 171 ? -17.764 -47.620 -13.992 1.00 36.59 171 VAL A CA 1
ATOM 1287 C C . VAL A 1 171 ? -17.477 -46.889 -12.672 1.00 36.59 171 VAL A C 1
ATOM 1289 O O . VAL A 1 171 ? -16.549 -46.095 -12.607 1.00 36.59 171 VAL A O 1
ATOM 1292 N N . LEU A 1 172 ? -18.462 -46.795 -11.776 1.00 35.69 172 LEU A N 1
ATOM 1293 C CA . LEU A 1 172 ? -18.631 -47.645 -10.587 1.00 35.69 172 LEU A CA 1
ATOM 1294 C C . LEU A 1 172 ? -17.462 -47.557 -9.592 1.00 35.69 172 LEU A C 1
ATOM 1296 O O . LEU A 1 172 ? -16.414 -48.172 -9.750 1.00 35.69 172 LEU A O 1
ATOM 1300 N N . THR A 1 173 ? -17.727 -46.761 -8.557 1.00 38.28 173 THR A N 1
ATOM 1301 C CA . THR A 1 173 ? -17.493 -47.020 -7.133 1.00 38.28 173 THR A CA 1
ATOM 1302 C C . THR A 1 173 ? -16.730 -48.305 -6.807 1.00 38.28 173 THR A C 1
ATOM 1304 O O . THR A 1 173 ? -17.245 -49.404 -6.986 1.00 38.28 173 THR A O 1
ATOM 1307 N N . THR A 1 174 ? -15.559 -48.164 -6.187 1.00 38.34 174 THR A N 1
ATOM 1308 C CA . THR A 1 174 ? -15.082 -49.155 -5.215 1.00 38.34 174 THR A CA 1
ATOM 1309 C C . THR A 1 174 ? -14.496 -48.409 -4.025 1.00 38.34 174 THR A C 1
ATOM 1311 O O . THR A 1 174 ? -13.477 -47.734 -4.134 1.00 38.34 174 THR A O 1
ATOM 1314 N N . ALA A 1 175 ? -15.200 -48.489 -2.899 1.00 39.69 175 ALA A N 1
ATOM 1315 C CA . ALA A 1 175 ? -14.667 -48.143 -1.597 1.00 39.69 175 ALA A CA 1
ATOM 1316 C C . ALA A 1 175 ? -13.659 -49.225 -1.195 1.00 39.69 175 ALA A C 1
ATOM 1318 O O . ALA A 1 175 ? -13.996 -50.408 -1.198 1.00 39.69 175 ALA A O 1
ATOM 1319 N N . VAL A 1 176 ? -12.448 -48.819 -0.823 1.00 41.00 176 VAL A N 1
ATOM 1320 C CA . VAL A 1 176 ? -11.548 -49.646 -0.019 1.00 41.00 176 VAL A CA 1
ATOM 1321 C C . VAL A 1 176 ? -11.278 -48.872 1.258 1.00 41.00 176 VAL A C 1
ATOM 1323 O O . VAL A 1 176 ? -10.550 -47.883 1.275 1.00 41.00 176 VAL A O 1
ATOM 1326 N N . ALA A 1 177 ? -11.933 -49.326 2.320 1.00 40.03 177 ALA A N 1
ATOM 1327 C CA . ALA A 1 177 ? -11.537 -49.047 3.681 1.00 40.03 177 ALA A CA 1
ATOM 1328 C C . ALA A 1 177 ? -10.235 -49.809 3.954 1.00 40.03 177 ALA A C 1
ATOM 1330 O O . ALA A 1 177 ? -10.210 -51.037 3.910 1.00 40.03 177 ALA A O 1
ATOM 1331 N N . ALA A 1 178 ? -9.160 -49.084 4.236 1.00 36.62 178 ALA A N 1
ATOM 1332 C CA . ALA A 1 178 ? -7.986 -49.621 4.904 1.00 36.62 178 ALA A CA 1
ATOM 1333 C C . ALA A 1 178 ? -7.426 -48.513 5.793 1.00 36.62 178 ALA A C 1
ATOM 1335 O O . ALA A 1 178 ? -7.201 -47.390 5.344 1.00 36.62 178 ALA A O 1
ATOM 1336 N N . GLY A 1 179 ? -7.318 -48.830 7.080 1.00 41.03 179 GLY A N 1
ATOM 1337 C CA . GLY A 1 179 ? -7.022 -47.893 8.147 1.00 41.03 179 GLY A CA 1
ATOM 1338 C C . GLY A 1 179 ? -5.714 -47.146 7.930 1.00 41.03 179 GLY A C 1
ATOM 1339 O O . GLY A 1 179 ? -4.655 -47.735 7.742 1.00 41.03 179 GLY A O 1
ATOM 1340 N N . GLY A 1 180 ? -5.813 -45.830 8.025 1.00 33.44 180 GLY A N 1
ATOM 1341 C CA . GLY A 1 180 ? -4.702 -44.927 8.239 1.00 33.44 180 GLY A CA 1
ATOM 1342 C C . GLY A 1 180 ? -5.230 -43.839 9.148 1.00 33.44 180 GLY A C 1
ATOM 1343 O O . GLY A 1 180 ? -6.101 -43.072 8.746 1.00 33.44 180 GLY A O 1
ATOM 1344 N N . LEU A 1 181 ? -4.766 -43.847 10.393 1.00 43.47 181 LEU A N 1
ATOM 1345 C CA . LEU A 1 181 ? -5.027 -42.833 11.402 1.00 43.47 181 LEU A CA 1
ATOM 1346 C C . LEU A 1 181 ? -4.340 -41.533 10.948 1.00 43.47 181 LEU A C 1
ATOM 1348 O O . LEU A 1 181 ? -3.264 -41.180 11.417 1.00 43.47 181 LEU A O 1
ATOM 1352 N N . TRP A 1 182 ? -4.913 -40.861 9.955 1.00 40.53 182 TRP A N 1
ATOM 1353 C CA . TRP A 1 182 ? -4.494 -39.524 9.576 1.00 40.53 182 TRP A CA 1
ATOM 1354 C C . TRP A 1 182 ? -5.146 -38.576 10.561 1.00 40.53 182 TRP A C 1
ATOM 1356 O O . TRP A 1 182 ? -6.371 -38.527 10.667 1.00 40.53 182 TRP A O 1
ATOM 1366 N N . HIS A 1 183 ? -4.302 -37.873 11.309 1.00 35.91 183 HIS A N 1
ATOM 1367 C CA . HIS A 1 183 ? -4.672 -36.703 12.077 1.00 35.91 183 HIS A CA 1
ATOM 1368 C C . HIS A 1 183 ? -5.648 -35.860 11.255 1.00 35.91 183 HIS A C 1
ATOM 1370 O O . HIS A 1 183 ? -5.256 -35.180 10.306 1.00 35.91 183 HIS A O 1
ATOM 1376 N N . VAL A 1 184 ? -6.924 -35.902 11.635 1.00 39.22 184 VAL A N 1
ATOM 1377 C CA . VAL A 1 184 ? -7.808 -34.767 11.432 1.00 39.22 184 VAL A CA 1
ATOM 1378 C C . VAL A 1 184 ? -7.155 -33.684 12.274 1.00 39.22 184 VAL A C 1
ATOM 1380 O O . VAL A 1 184 ? -7.335 -33.614 13.486 1.00 39.22 184 VAL A O 1
ATOM 1383 N N . LEU A 1 185 ? -6.274 -32.907 11.642 1.00 39.84 185 LEU A N 1
ATOM 1384 C CA . LEU A 1 185 ? -6.127 -31.524 12.032 1.00 39.84 185 LEU A CA 1
ATOM 1385 C C . LEU A 1 185 ? -7.547 -31.001 11.930 1.00 39.84 185 LEU A C 1
ATOM 1387 O O . LEU A 1 185 ? -8.060 -30.807 10.827 1.00 39.84 185 LEU A O 1
ATOM 1391 N N . ASP A 1 186 ? -8.199 -30.896 13.084 1.00 36.59 186 ASP A N 1
ATOM 1392 C CA . ASP A 1 186 ? -9.324 -30.010 13.254 1.00 36.59 186 ASP A CA 1
ATOM 1393 C C . ASP A 1 186 ? -8.856 -28.694 12.647 1.00 36.59 186 ASP A C 1
ATOM 1395 O O . ASP A 1 186 ? -8.046 -27.959 13.218 1.00 36.59 186 ASP A O 1
ATOM 1399 N N . ALA A 1 187 ? -9.298 -28.443 11.415 1.00 38.28 187 ALA A N 1
ATOM 1400 C CA . ALA A 1 187 ? -9.387 -27.105 10.906 1.00 38.28 187 ALA A CA 1
ATOM 1401 C C . ALA A 1 187 ? -10.243 -26.420 11.955 1.00 38.28 187 ALA A C 1
ATOM 1403 O O . ALA A 1 187 ? -11.451 -26.656 12.003 1.00 38.28 187 ALA A O 1
ATOM 1404 N N . VAL A 1 188 ? -9.579 -25.687 12.856 1.00 35.97 188 VAL A N 1
ATOM 1405 C CA . VAL A 1 188 ? -10.219 -24.819 13.831 1.00 35.97 188 VAL A CA 1
ATOM 1406 C C . VAL A 1 188 ? -11.300 -24.121 13.025 1.00 35.97 188 VAL A C 1
ATOM 1408 O O . VAL A 1 188 ? -10.940 -23.393 12.090 1.00 35.97 188 VAL A O 1
ATOM 1411 N N . PRO A 1 189 ? -12.594 -24.418 13.261 1.00 36.25 189 PRO A N 1
ATOM 1412 C CA . PRO A 1 189 ? -13.648 -23.754 12.523 1.00 36.25 189 PRO A CA 1
ATOM 1413 C C . PRO A 1 189 ? -13.344 -22.285 12.707 1.00 36.25 189 PRO A C 1
ATOM 1415 O O . PRO A 1 189 ? -13.138 -21.882 13.855 1.00 36.25 189 PRO A O 1
ATOM 1418 N N . ALA A 1 190 ? -13.166 -21.560 11.590 1.00 39.88 190 ALA A N 1
ATOM 1419 C CA . ALA A 1 190 ? -12.841 -20.141 11.584 1.00 39.88 190 ALA A CA 1
ATOM 1420 C C . ALA A 1 190 ? -13.628 -19.532 12.732 1.00 39.88 190 ALA A C 1
ATOM 1422 O O . ALA A 1 190 ? -14.860 -19.573 12.679 1.00 39.88 190 ALA A O 1
ATOM 1423 N N . SER A 1 191 ? -12.896 -19.193 13.810 1.00 43.59 191 SER A N 1
ATOM 1424 C CA . SER A 1 191 ? -13.446 -18.903 15.139 1.00 43.59 191 SER A CA 1
ATOM 1425 C C . SER A 1 191 ? -14.754 -18.173 14.946 1.00 43.59 191 SER A C 1
ATOM 1427 O O . SER A 1 191 ? -14.740 -17.267 14.118 1.00 43.59 191 SER A O 1
ATOM 1429 N N . ALA A 1 192 ? -15.848 -18.576 15.607 1.00 47.81 192 ALA A N 1
ATOM 1430 C CA . ALA A 1 192 ? -17.115 -17.848 15.578 1.00 47.81 192 ALA A CA 1
ATOM 1431 C C . ALA A 1 192 ? -16.801 -16.344 15.583 1.00 47.81 192 ALA A C 1
ATOM 1433 O O . ALA A 1 192 ? -16.312 -15.828 16.585 1.00 47.81 192 ALA A O 1
ATOM 1434 N N . ALA A 1 193 ? -16.901 -15.718 14.399 1.00 60.03 193 ALA A N 1
ATOM 1435 C CA . ALA A 1 193 ? -15.978 -14.644 14.020 1.00 60.03 193 ALA A CA 1
ATOM 1436 C C . ALA A 1 193 ? -16.005 -13.560 15.079 1.00 60.03 193 ALA A C 1
ATOM 1438 O O . ALA A 1 193 ? -17.077 -13.009 15.285 1.00 60.03 193 ALA A O 1
ATOM 1439 N N . ASP A 1 194 ? -14.877 -13.294 15.751 1.00 74.44 194 ASP A N 1
ATOM 1440 C CA . ASP A 1 194 ? -14.778 -12.302 16.830 1.00 74.44 194 ASP A CA 1
ATOM 1441 C C . ASP A 1 194 ? -15.634 -11.080 16.474 1.00 74.44 194 ASP A C 1
ATOM 1443 O O . ASP A 1 194 ? -15.346 -10.394 15.490 1.00 74.44 194 ASP A O 1
ATOM 1447 N N . GLN A 1 195 ? -16.757 -10.904 17.175 1.00 86.00 195 GLN A N 1
ATOM 1448 C CA . GLN A 1 195 ? -17.788 -9.918 16.828 1.00 86.00 195 GLN A CA 1
ATOM 1449 C C . GLN A 1 195 ? -17.437 -8.527 17.355 1.00 86.00 195 GLN A C 1
ATOM 1451 O O . GLN A 1 195 ? -18.175 -7.567 17.125 1.00 86.00 195 GLN A O 1
ATOM 1456 N N . ARG A 1 196 ? -16.308 -8.395 18.061 1.00 94.56 196 ARG A N 1
ATOM 1457 C CA . ARG A 1 196 ? -15.787 -7.087 18.437 1.00 94.56 196 ARG A CA 1
ATOM 1458 C C . ARG A 1 196 ? -15.483 -6.279 17.174 1.00 94.56 196 ARG A C 1
ATOM 1460 O O . ARG A 1 196 ? -15.034 -6.840 16.171 1.00 94.56 196 ARG A O 1
ATOM 1467 N N . PRO A 1 197 ? -15.724 -4.963 17.198 1.00 97.38 197 PRO A N 1
ATOM 1468 C CA . PRO A 1 197 ? -15.520 -4.136 16.027 1.00 97.38 197 PRO A CA 1
ATOM 1469 C C . PRO A 1 197 ? -14.046 -4.010 15.631 1.00 97.38 197 PRO A C 1
ATOM 1471 O O . PRO A 1 197 ? -13.134 -4.054 16.464 1.00 97.38 197 PRO A O 1
ATOM 1474 N N . VAL A 1 198 ? -13.834 -3.775 14.336 1.00 98.12 198 VAL A N 1
ATOM 1475 C CA . VAL A 1 198 ? -12.555 -3.326 13.774 1.00 98.12 198 VAL A CA 1
ATOM 1476 C C . VAL A 1 198 ? -12.516 -1.799 13.773 1.00 98.12 198 VAL A C 1
ATOM 1478 O O . VAL A 1 198 ? -13.375 -1.157 13.170 1.00 98.12 198 VAL A O 1
ATOM 1481 N N . LEU A 1 199 ? -11.515 -1.202 14.416 1.00 98.56 199 LEU A N 1
ATOM 1482 C CA . LEU A 1 199 ? -11.299 0.246 14.375 1.00 98.56 199 LEU A CA 1
ATOM 1483 C C . LEU A 1 199 ? -10.514 0.625 13.117 1.00 98.56 199 LEU A C 1
ATOM 1485 O O . LEU A 1 199 ? -9.421 0.112 12.903 1.00 98.56 199 LEU A O 1
ATOM 1489 N N . VAL A 1 200 ? -11.029 1.556 12.316 1.00 98.31 200 VAL A N 1
ATOM 1490 C CA . VAL A 1 200 ? -10.344 2.092 11.132 1.00 98.31 200 VAL A CA 1
ATOM 1491 C C . VAL A 1 200 ? -9.955 3.543 11.394 1.00 98.31 200 VAL A C 1
ATOM 1493 O O . VAL A 1 200 ? -10.798 4.442 11.379 1.00 98.31 200 VAL A O 1
ATOM 1496 N N . LEU A 1 201 ? -8.666 3.778 11.636 1.00 98.00 201 LEU A N 1
ATOM 1497 C CA . LEU A 1 201 ? -8.092 5.113 11.791 1.00 98.00 201 LEU A CA 1
ATOM 1498 C C . LEU A 1 201 ? -7.813 5.717 10.413 1.00 98.00 201 LEU A C 1
ATOM 1500 O O . LEU A 1 201 ? -7.247 5.056 9.544 1.00 98.00 201 LEU A O 1
ATOM 1504 N N . GLY A 1 202 ? -8.187 6.983 10.213 1.00 95.44 202 GLY A N 1
ATOM 1505 C CA . GLY A 1 202 ? -8.081 7.622 8.897 1.00 95.44 202 GLY A CA 1
ATOM 1506 C C . GLY A 1 202 ? -9.199 7.198 7.945 1.00 95.44 202 GLY A C 1
ATOM 1507 O O . GLY A 1 202 ? -9.000 7.176 6.730 1.00 95.44 202 GLY A O 1
ATOM 1508 N N . ALA A 1 203 ? -10.381 6.877 8.485 1.00 97.00 203 ALA A N 1
ATOM 1509 C CA . ALA A 1 203 ? -11.495 6.345 7.707 1.00 97.00 203 ALA A CA 1
ATOM 1510 C C . ALA A 1 203 ? -11.927 7.271 6.558 1.00 97.00 203 ALA A C 1
ATOM 1512 O O . ALA A 1 203 ? -12.329 6.772 5.520 1.00 97.00 203 ALA A O 1
ATOM 1513 N N . SER A 1 204 ? -11.778 8.596 6.674 1.00 93.38 204 SER A N 1
ATOM 1514 C CA . SER A 1 204 ? -12.123 9.546 5.602 1.00 93.38 204 SER A CA 1
ATOM 1515 C C . SER A 1 204 ? -11.164 9.539 4.399 1.00 93.38 204 SER A C 1
ATOM 1517 O O . SER A 1 204 ? -11.469 10.145 3.371 1.00 93.38 204 SER A O 1
ATOM 1519 N N . GLY A 1 205 ? -10.009 8.872 4.500 1.00 90.25 205 GLY A N 1
ATOM 1520 C CA . GLY A 1 205 ? -9.059 8.719 3.397 1.00 90.25 205 GLY A CA 1
ATOM 1521 C C . GLY A 1 205 ? -9.568 7.790 2.288 1.00 90.25 205 GLY A C 1
ATOM 1522 O O . GLY A 1 205 ? -10.584 7.116 2.433 1.00 90.25 205 GLY A O 1
ATOM 1523 N N . GLY A 1 206 ? -8.849 7.730 1.160 1.00 90.12 206 GLY A N 1
ATOM 1524 C CA . GLY A 1 206 ? -9.154 6.787 0.072 1.00 90.12 206 GLY A CA 1
ATOM 1525 C C . GLY A 1 206 ? -9.164 5.341 0.569 1.00 90.12 206 GLY A C 1
ATOM 1526 O O . GLY A 1 206 ? -10.210 4.705 0.584 1.00 90.12 206 GLY A O 1
ATOM 1527 N N . THR A 1 207 ? -8.028 4.864 1.081 1.00 91.31 207 THR A N 1
ATOM 1528 C CA . THR A 1 207 ? -7.901 3.495 1.603 1.00 91.31 207 THR A CA 1
ATOM 1529 C C . THR A 1 207 ? -8.809 3.232 2.803 1.00 91.31 207 THR A C 1
ATOM 1531 O O . THR A 1 207 ? -9.451 2.191 2.864 1.00 91.31 207 THR A O 1
ATOM 1534 N N . GLY A 1 208 ? -8.916 4.185 3.737 1.00 95.31 208 GLY A N 1
ATOM 1535 C CA . GLY A 1 208 ? -9.770 4.043 4.919 1.00 95.31 208 GLY A CA 1
ATOM 1536 C C . GLY A 1 208 ? -11.243 3.801 4.570 1.00 95.31 208 GLY A C 1
ATOM 1537 O O . GLY A 1 208 ? -11.859 2.895 5.135 1.00 95.31 208 GLY A O 1
ATOM 1538 N N . ARG A 1 209 ? -11.790 4.543 3.594 1.00 96.00 209 ARG A N 1
ATOM 1539 C CA . ARG A 1 209 ? -13.170 4.352 3.112 1.00 96.00 209 ARG A CA 1
ATOM 1540 C C . ARG A 1 209 ? -13.374 2.966 2.519 1.00 96.00 209 ARG A C 1
ATOM 1542 O O . ARG A 1 209 ? -14.371 2.316 2.825 1.00 96.00 209 ARG A O 1
ATOM 1549 N N . GLU A 1 210 ? -12.417 2.497 1.724 1.00 95.62 210 GLU A N 1
ATOM 1550 C CA . GLU A 1 210 ? -12.470 1.162 1.127 1.00 95.62 210 GLU A CA 1
ATOM 1551 C C . GLU A 1 210 ? -12.414 0.054 2.184 1.00 95.62 210 GLU A C 1
ATOM 1553 O O . GLU A 1 210 ? -13.176 -0.909 2.096 1.00 95.62 210 GLU A O 1
ATOM 1558 N N . CYS A 1 211 ? -11.595 0.211 3.231 1.00 96.50 211 CYS A N 1
ATOM 1559 C CA . CYS A 1 211 ? -11.574 -0.719 4.361 1.00 96.50 211 CYS A CA 1
ATOM 1560 C C . CYS A 1 211 ? -12.936 -0.788 5.067 1.00 96.5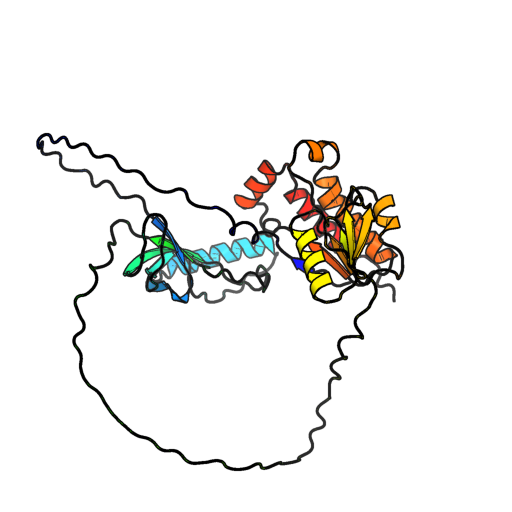0 211 CYS A C 1
ATOM 1562 O O . CYS A 1 211 ? -13.437 -1.884 5.315 1.00 96.50 211 CYS A O 1
ATOM 1564 N N . VAL A 1 212 ? -13.558 0.361 5.362 1.00 97.50 212 VAL A N 1
ATOM 1565 C CA . VAL A 1 212 ? -14.891 0.402 5.992 1.00 97.50 212 VAL A CA 1
ATOM 1566 C C . VAL A 1 212 ? -15.937 -0.251 5.087 1.00 97.50 212 VAL A C 1
ATOM 1568 O O . VAL A 1 212 ? -16.671 -1.130 5.536 1.00 97.50 212 VAL A O 1
ATOM 1571 N N . ARG A 1 213 ? -15.969 0.106 3.798 1.00 96.25 213 ARG A N 1
ATOM 1572 C CA . ARG A 1 213 ? -16.886 -0.484 2.810 1.00 96.25 213 ARG A CA 1
ATOM 1573 C C . ARG A 1 213 ? -16.735 -2.004 2.741 1.00 96.25 213 ARG A C 1
ATOM 1575 O O . ARG A 1 213 ? -17.736 -2.717 2.737 1.00 96.25 213 ARG A O 1
ATOM 1582 N N . TYR A 1 214 ? -15.496 -2.493 2.711 1.00 95.12 214 TYR A N 1
ATOM 1583 C CA . TYR A 1 214 ? -15.203 -3.921 2.697 1.00 95.12 214 TYR A CA 1
ATOM 1584 C C . TYR A 1 214 ? -15.728 -4.615 3.958 1.00 95.12 214 TYR A C 1
ATOM 1586 O O . TYR A 1 214 ? -16.411 -5.630 3.847 1.00 95.12 214 TYR A O 1
ATOM 1594 N N . LEU A 1 215 ? -15.467 -4.064 5.147 1.00 95.75 215 LEU A N 1
ATOM 1595 C CA . LEU A 1 215 ? -15.932 -4.639 6.414 1.00 95.75 215 LEU A CA 1
ATOM 1596 C C . LEU A 1 215 ? -17.463 -4.739 6.464 1.00 95.75 215 LEU A C 1
ATOM 1598 O O . LEU A 1 215 ? -17.996 -5.804 6.782 1.00 95.75 215 LEU A O 1
ATOM 1602 N N . LEU A 1 216 ? -18.165 -3.676 6.066 1.00 95.44 216 LEU A N 1
ATOM 1603 C CA . LEU A 1 216 ? -19.630 -3.654 6.037 1.00 95.44 216 LEU A CA 1
ATOM 1604 C C . LEU A 1 216 ? -20.208 -4.666 5.042 1.00 95.44 216 LEU A C 1
ATOM 1606 O O . LEU A 1 216 ? -21.143 -5.386 5.388 1.00 95.44 216 LEU A O 1
ATOM 1610 N N . ALA A 1 217 ? -19.624 -4.780 3.845 1.00 93.19 217 ALA A N 1
ATOM 1611 C CA . ALA A 1 217 ? -20.050 -5.756 2.839 1.00 93.19 217 ALA A CA 1
ATOM 1612 C C . ALA A 1 217 ? -19.904 -7.216 3.310 1.00 93.19 217 ALA A C 1
ATOM 1614 O O . ALA A 1 217 ? -20.606 -8.092 2.813 1.00 93.19 217 ALA A O 1
ATOM 1615 N N . HIS A 1 218 ? -19.029 -7.471 4.287 1.00 93.19 218 HIS A N 1
ATOM 1616 C CA . HIS A 1 218 ? -18.786 -8.796 4.864 1.00 93.19 218 HIS A CA 1
ATOM 1617 C C . HIS A 1 218 ? -19.431 -8.983 6.245 1.00 93.19 218 HIS A C 1
ATOM 1619 O O . HIS A 1 218 ? -19.071 -9.906 6.975 1.00 93.19 218 HIS A O 1
ATOM 1625 N N . GLY A 1 219 ? -20.358 -8.103 6.637 1.00 93.75 219 GLY A N 1
ATOM 1626 C CA . GLY A 1 219 ? -21.069 -8.222 7.910 1.00 93.75 219 GLY A CA 1
ATOM 1627 C C . GLY A 1 219 ? -20.169 -8.062 9.141 1.00 93.75 219 GLY A C 1
ATOM 1628 O O . GLY A 1 219 ? -20.484 -8.599 10.201 1.00 93.75 219 GLY A O 1
ATOM 1629 N N . ARG A 1 220 ? -19.028 -7.372 9.016 1.00 95.12 220 ARG A N 1
ATOM 1630 C CA . ARG A 1 220 ? -18.075 -7.158 10.114 1.00 95.12 220 ARG A CA 1
ATOM 1631 C C . ARG A 1 220 ? -18.348 -5.810 10.793 1.00 95.12 220 ARG A C 1
ATOM 1633 O O . ARG A 1 220 ? -18.252 -4.782 10.118 1.00 95.12 220 ARG A O 1
ATOM 1640 N N . PRO A 1 221 ? -18.635 -5.782 12.109 1.00 97.44 221 PRO A N 1
ATOM 1641 C CA . PRO A 1 221 ? -18.770 -4.530 12.844 1.00 97.44 221 PRO A CA 1
ATOM 1642 C C . PRO A 1 221 ? -17.487 -3.700 12.757 1.00 97.44 221 PRO A C 1
ATOM 1644 O O . PRO A 1 221 ? -16.377 -4.234 12.872 1.00 97.44 221 PRO A O 1
ATOM 1647 N N . CYS A 1 222 ? -17.614 -2.391 12.561 1.00 97.75 222 CYS A N 1
ATOM 1648 C CA . CYS A 1 222 ? -16.460 -1.506 12.475 1.00 97.75 222 CYS A CA 1
ATOM 1649 C C . CYS A 1 222 ? -16.725 -0.114 13.049 1.00 97.75 222 CYS A C 1
ATOM 1651 O O . CYS A 1 222 ? -17.860 0.360 13.125 1.00 97.75 222 CYS A O 1
ATOM 1653 N N . ILE A 1 223 ? -15.639 0.534 13.465 1.00 98.44 223 ILE A N 1
ATOM 1654 C CA . ILE A 1 223 ? -15.629 1.918 13.928 1.00 98.44 223 ILE A CA 1
ATOM 1655 C C . ILE A 1 223 ? -14.859 2.745 12.898 1.00 98.44 223 ILE A C 1
ATOM 1657 O O . ILE A 1 223 ? -13.648 2.575 12.745 1.00 98.44 223 ILE A O 1
ATOM 1661 N N . ALA A 1 224 ? -15.547 3.650 12.205 1.00 98.31 224 ALA A N 1
ATOM 1662 C CA . ALA A 1 224 ? -14.924 4.613 11.306 1.00 98.31 224 ALA A CA 1
ATOM 1663 C C . ALA A 1 224 ? -14.474 5.840 12.110 1.00 98.31 224 ALA A C 1
ATOM 1665 O O . ALA A 1 224 ? -15.296 6.672 12.500 1.00 98.31 224 ALA A O 1
ATOM 1666 N N . ALA A 1 225 ? -13.169 5.948 12.371 1.00 98.12 225 ALA A N 1
ATOM 1667 C CA . ALA A 1 225 ? -12.601 7.062 13.121 1.00 98.12 225 ALA A CA 1
ATOM 1668 C C . ALA A 1 225 ? -12.063 8.153 12.183 1.00 98.12 225 ALA A C 1
ATOM 1670 O O . ALA A 1 225 ? -11.131 7.932 11.395 1.00 98.12 225 ALA A O 1
ATOM 1671 N N . THR A 1 226 ? -12.638 9.353 12.288 1.00 96.00 226 THR A N 1
ATOM 1672 C CA . THR A 1 226 ? -12.235 10.545 11.524 1.00 96.00 226 THR A CA 1
ATOM 1673 C C . THR A 1 226 ? -11.960 11.721 12.458 1.00 96.00 226 THR A C 1
ATOM 1675 O O . THR A 1 226 ? -12.492 11.789 13.563 1.00 96.00 226 THR A O 1
ATOM 1678 N N . ARG A 1 227 ? -11.150 12.696 12.024 1.00 92.69 227 ARG A N 1
ATOM 1679 C CA . ARG A 1 227 ? -10.852 13.882 12.853 1.00 92.69 227 ARG A CA 1
ATOM 1680 C C . ARG A 1 227 ? -12.087 14.736 13.148 1.00 92.69 227 ARG A C 1
ATOM 1682 O O . ARG A 1 227 ? -12.154 15.351 14.209 1.00 92.69 227 ARG A O 1
ATOM 1689 N N . SER A 1 228 ? -13.053 14.783 12.230 1.00 92.12 228 SER A N 1
ATOM 1690 C CA . SER A 1 228 ? -14.309 15.516 12.423 1.00 92.12 228 SER A CA 1
ATOM 1691 C C . SER A 1 228 ? -15.310 14.747 13.287 1.00 92.12 228 SER A C 1
ATOM 1693 O O . SER A 1 228 ? -16.109 15.376 13.970 1.00 92.12 228 SER A O 1
ATOM 1695 N N . GLY A 1 229 ? -15.242 13.411 13.307 1.00 94.19 229 GLY A N 1
ATOM 1696 C CA . GLY A 1 229 ? -16.322 12.572 13.830 1.00 94.19 229 GLY A CA 1
ATOM 1697 C C . GLY A 1 229 ? -17.482 12.416 12.845 1.00 94.19 229 GLY A C 1
ATOM 1698 O O . GLY A 1 229 ? -18.542 11.937 13.226 1.00 94.19 229 GLY A O 1
ATOM 1699 N N . GLU A 1 230 ? -17.277 12.809 11.589 1.00 94.44 230 GLU A N 1
ATOM 1700 C CA . GLU A 1 230 ? -18.228 12.631 10.495 1.00 94.44 230 GLU A CA 1
ATOM 1701 C C . GLU A 1 230 ? -17.679 11.612 9.497 1.00 94.44 230 GLU A C 1
ATOM 1703 O O . GLU A 1 230 ? -16.469 11.562 9.240 1.00 94.44 230 GLU A O 1
ATOM 1708 N N . PHE A 1 231 ? -18.568 10.803 8.929 1.00 95.25 231 PHE A N 1
ATOM 1709 C CA . PHE A 1 231 ? -18.235 9.822 7.908 1.00 95.25 231 PHE A CA 1
ATOM 1710 C C . PHE A 1 231 ? -19.443 9.605 6.999 1.00 95.25 231 PHE A C 1
ATOM 1712 O O . PHE A 1 231 ? -20.524 9.271 7.477 1.00 95.25 231 PHE A O 1
ATOM 1719 N N . ASP A 1 232 ? -19.253 9.822 5.700 1.00 92.06 232 ASP A N 1
ATOM 1720 C CA . ASP A 1 232 ? -20.312 9.669 4.707 1.00 92.06 232 ASP A CA 1
ATOM 1721 C C . ASP A 1 232 ? -20.452 8.195 4.309 1.00 92.06 232 ASP A C 1
ATOM 1723 O O . ASP A 1 232 ? -19.597 7.632 3.618 1.00 92.06 232 ASP A O 1
ATOM 1727 N N . ALA A 1 233 ? -21.510 7.558 4.804 1.00 88.56 233 ALA A N 1
ATOM 1728 C CA . ALA A 1 233 ? -21.889 6.197 4.463 1.00 88.56 233 ALA A CA 1
ATOM 1729 C C . ALA A 1 233 ? -23.392 5.994 4.656 1.00 88.56 233 ALA A C 1
ATOM 1731 O O . ALA A 1 233 ? -24.040 6.678 5.450 1.00 88.56 233 ALA A O 1
ATOM 1732 N N . ALA A 1 234 ? -23.941 5.000 3.958 1.00 87.88 234 ALA A N 1
ATOM 1733 C CA . ALA A 1 234 ? -25.309 4.565 4.194 1.00 87.88 234 ALA A CA 1
ATOM 1734 C C . ALA A 1 234 ? -25.481 4.104 5.660 1.00 87.88 234 ALA A C 1
ATOM 1736 O O . ALA A 1 234 ? -24.583 3.436 6.190 1.00 87.88 234 ALA A O 1
ATOM 1737 N N . PRO A 1 235 ? -26.619 4.414 6.312 1.00 89.69 235 PRO A N 1
ATOM 1738 C CA . PRO A 1 235 ? -26.892 3.954 7.668 1.00 89.69 235 PRO A CA 1
ATOM 1739 C C . PRO A 1 235 ? -26.750 2.434 7.782 1.00 89.69 235 PRO A C 1
ATOM 1741 O O . PRO A 1 235 ? -27.329 1.682 7.000 1.00 89.69 235 PRO A O 1
ATOM 1744 N N . SER A 1 236 ? -25.983 1.981 8.770 1.00 94.25 236 SER A N 1
ATOM 1745 C CA . SER A 1 236 ? -25.757 0.564 9.039 1.00 94.25 236 SER A CA 1
ATOM 1746 C C . SER A 1 236 ? -25.657 0.336 10.539 1.00 94.25 236 SER A C 1
ATOM 1748 O O . SER A 1 236 ? -24.979 1.083 11.238 1.00 94.25 236 SER A O 1
ATOM 1750 N N . THR A 1 237 ? -26.289 -0.727 11.036 1.00 96.31 237 THR A N 1
ATOM 1751 C CA . THR A 1 237 ? -26.172 -1.153 12.441 1.00 96.31 237 THR A CA 1
ATOM 1752 C C . THR A 1 237 ? -24.782 -1.694 12.781 1.00 96.31 237 THR A C 1
ATOM 1754 O O . THR A 1 237 ? -24.450 -1.838 13.954 1.00 96.31 237 THR A O 1
ATOM 1757 N N . LEU A 1 238 ? -23.965 -1.984 11.763 1.00 96.62 238 LEU A N 1
ATOM 1758 C CA . LEU A 1 238 ? -22.592 -2.475 11.898 1.00 96.62 238 LEU A CA 1
ATOM 1759 C C . LEU A 1 238 ? -21.549 -1.349 11.893 1.00 96.62 238 LEU A C 1
ATOM 1761 O O . LEU A 1 238 ? -20.363 -1.625 12.078 1.00 96.62 238 LEU A O 1
ATOM 1765 N N . LEU A 1 239 ? -21.967 -0.104 11.646 1.00 97.69 239 LEU A N 1
ATOM 1766 C CA . LEU A 1 239 ? -21.080 1.048 11.551 1.00 97.69 239 LEU A CA 1
ATOM 1767 C C . LEU A 1 239 ? -21.271 1.976 12.749 1.00 97.69 239 LEU A C 1
ATOM 1769 O O . LEU A 1 239 ? -22.328 2.579 12.921 1.00 97.69 239 LEU A O 1
ATOM 1773 N N . THR A 1 240 ? -20.196 2.178 13.501 1.00 97.88 240 THR A N 1
ATOM 1774 C CA . THR A 1 240 ? -20.102 3.258 14.485 1.00 97.88 240 THR A CA 1
ATOM 1775 C C . THR A 1 240 ? -19.172 4.336 13.946 1.00 97.88 240 THR A C 1
ATOM 1777 O O . THR A 1 240 ? -18.050 4.049 13.533 1.00 97.88 240 THR A O 1
ATOM 1780 N N . ILE A 1 241 ? -19.608 5.591 13.967 1.00 98.06 241 ILE A N 1
ATOM 1781 C CA . ILE A 1 241 ? -18.762 6.730 13.598 1.00 98.06 241 ILE A CA 1
ATOM 1782 C C . ILE A 1 241 ? -18.175 7.313 14.881 1.00 98.06 241 ILE A C 1
ATOM 1784 O O . ILE A 1 241 ? -18.895 7.517 15.859 1.00 98.06 241 ILE A O 1
ATOM 1788 N N . ALA A 1 242 ? -16.867 7.564 14.893 1.00 97.75 242 ALA A N 1
ATOM 1789 C CA . ALA A 1 242 ? -16.182 8.116 16.053 1.00 97.75 242 ALA A CA 1
ATOM 1790 C C . ALA A 1 242 ? -15.238 9.256 15.668 1.00 97.75 242 ALA A C 1
ATOM 1792 O O . ALA A 1 242 ? -14.633 9.268 14.593 1.00 97.75 242 ALA A O 1
ATOM 1793 N N . LYS A 1 243 ? -15.074 10.211 16.586 1.00 97.62 243 LYS A N 1
ATOM 1794 C CA . LYS A 1 243 ? -14.063 11.259 16.460 1.00 97.62 243 LYS A CA 1
ATOM 1795 C C . LYS A 1 243 ? -12.715 10.736 16.950 1.00 97.62 243 LYS A C 1
ATOM 1797 O O . LYS A 1 243 ? -12.612 10.269 18.081 1.00 97.62 243 LYS A O 1
ATOM 1802 N N . GLY A 1 244 ? -11.694 10.833 16.104 1.00 95.75 244 GLY A N 1
ATOM 1803 C CA . GLY A 1 244 ? -10.353 10.329 16.372 1.00 95.75 244 GLY A CA 1
ATOM 1804 C C . GLY A 1 244 ? -9.263 11.116 15.655 1.00 95.75 244 GLY A C 1
ATOM 1805 O O . GLY A 1 244 ? -9.313 11.267 14.434 1.00 95.75 244 GLY A O 1
ATOM 1806 N N . ASP A 1 245 ? -8.257 11.570 16.401 1.00 94.50 245 ASP A N 1
ATOM 1807 C CA . ASP A 1 245 ? -7.026 12.144 15.858 1.00 94.50 245 ASP A CA 1
ATOM 1808 C C . ASP A 1 245 ? -5.812 11.306 16.267 1.00 94.50 245 ASP A C 1
ATOM 1810 O O . ASP A 1 245 ? -5.452 11.224 17.439 1.00 94.50 245 ASP A O 1
ATOM 1814 N N . VAL A 1 246 ? -5.153 10.710 15.276 1.00 95.00 246 VAL A N 1
ATOM 1815 C CA . VAL A 1 246 ? -3.972 9.858 15.469 1.00 95.00 246 VAL A CA 1
ATOM 1816 C C . VAL A 1 246 ? -2.736 10.612 15.963 1.00 95.00 246 VAL A C 1
ATOM 1818 O O . VAL A 1 246 ? -1.778 9.983 16.399 1.00 95.00 246 VAL A O 1
ATOM 1821 N N . THR A 1 247 ? -2.738 11.945 15.902 1.00 93.31 247 THR A N 1
ATOM 1822 C CA . THR A 1 247 ? -1.669 12.782 16.468 1.00 93.31 247 THR A CA 1
ATOM 1823 C C . THR A 1 247 ? -1.848 13.038 17.968 1.00 93.31 247 THR A C 1
ATOM 1825 O O . THR A 1 247 ? -0.940 13.559 18.614 1.00 93.31 247 THR A O 1
ATOM 1828 N N . SER A 1 248 ? -2.997 12.654 18.540 1.00 94.81 248 SER A N 1
ATOM 1829 C CA . SER A 1 248 ? -3.322 12.819 19.956 1.00 94.81 248 SER A CA 1
ATOM 1830 C C . SER A 1 248 ? -3.379 11.466 20.662 1.00 94.81 248 SER A C 1
ATOM 1832 O O . SER A 1 248 ? -4.307 10.683 20.461 1.00 94.81 248 SER A O 1
ATOM 1834 N N . ALA A 1 249 ? -2.421 11.218 21.558 1.00 92.62 249 ALA A N 1
ATOM 1835 C CA . ALA A 1 249 ? -2.395 10.010 22.388 1.00 92.62 249 ALA A CA 1
ATOM 1836 C C . ALA A 1 249 ? -3.687 9.849 23.208 1.00 92.62 249 ALA A C 1
ATOM 1838 O O . ALA A 1 249 ? -4.235 8.754 23.301 1.00 92.62 249 ALA A O 1
ATOM 1839 N N . GLN A 1 250 ? -4.235 10.955 23.723 1.00 96.06 250 GLN A N 1
ATOM 1840 C CA . GLN A 1 250 ? -5.513 10.945 24.434 1.00 96.06 250 GLN A CA 1
ATOM 1841 C C . GLN A 1 250 ? -6.658 10.490 23.521 1.00 96.06 250 GLN A C 1
ATOM 1843 O O . GLN A 1 250 ? -7.475 9.671 23.930 1.00 96.06 250 GLN A O 1
ATOM 1848 N N . SER A 1 251 ? -6.710 10.987 22.280 1.00 96.88 251 SER A N 1
ATOM 1849 C CA . SER A 1 251 ? -7.741 10.580 21.322 1.00 96.88 251 SER A CA 1
ATOM 1850 C C . SER A 1 251 ? -7.603 9.122 20.889 1.00 96.88 251 SER A C 1
ATOM 1852 O O . SER A 1 251 ? -8.612 8.489 20.592 1.00 96.88 251 SER A O 1
ATOM 1854 N N . LEU A 1 252 ? -6.383 8.587 20.814 1.00 97.12 252 LEU A N 1
ATOM 1855 C CA . LEU A 1 252 ? -6.170 7.168 20.544 1.00 97.12 252 LEU A CA 1
ATOM 1856 C C . LEU A 1 252 ? -6.581 6.312 21.747 1.00 97.12 252 LEU A C 1
ATOM 1858 O O . LEU A 1 252 ? -7.258 5.306 21.561 1.00 97.12 252 LEU A O 1
ATOM 1862 N N . GLY A 1 253 ? -6.247 6.732 22.970 1.00 96.31 253 GLY A N 1
ATOM 1863 C CA . GLY A 1 253 ? -6.592 6.013 24.199 1.00 96.31 253 GLY A CA 1
ATOM 1864 C C . GLY A 1 253 ? -8.097 5.942 24.484 1.00 96.31 253 GLY A C 1
ATOM 1865 O O . GLY A 1 253 ? -8.556 4.992 25.112 1.00 96.31 253 GLY A O 1
ATOM 1866 N N . THR A 1 254 ? -8.898 6.895 23.994 1.00 97.00 254 THR A N 1
ATOM 1867 C CA . THR A 1 254 ? -10.367 6.802 24.090 1.00 97.00 254 THR A CA 1
ATOM 1868 C C . THR A 1 254 ? -10.970 5.804 23.099 1.00 97.00 254 THR A C 1
ATOM 1870 O O . THR A 1 254 ? -12.038 5.254 23.368 1.00 97.00 254 THR A O 1
ATOM 1873 N N . LEU A 1 255 ? -10.306 5.561 21.964 1.00 97.62 255 LEU A N 1
ATOM 1874 C CA . LEU A 1 255 ? -10.764 4.636 20.921 1.00 97.62 255 LEU A CA 1
ATOM 1875 C C . LEU A 1 255 ? -10.245 3.211 21.140 1.00 97.62 255 LEU A C 1
ATOM 1877 O O . LEU A 1 255 ? -10.981 2.244 20.942 1.00 97.62 255 LEU A O 1
ATOM 1881 N N . ILE A 1 256 ? -8.984 3.081 21.549 1.00 97.62 256 ILE A N 1
ATOM 1882 C CA . ILE A 1 256 ? -8.286 1.814 21.762 1.00 97.62 256 ILE A CA 1
ATOM 1883 C C . ILE A 1 256 ? -8.357 1.503 23.253 1.00 97.62 256 ILE A C 1
ATOM 1885 O O . ILE A 1 256 ? -7.530 1.958 24.036 1.00 97.62 256 ILE A O 1
ATOM 1889 N N . THR A 1 257 ? -9.399 0.767 23.637 1.00 94.12 257 THR A N 1
ATOM 1890 C CA . THR A 1 257 ? -9.664 0.401 25.034 1.00 94.12 257 THR A CA 1
ATOM 1891 C C . THR A 1 257 ? -9.598 -1.117 25.226 1.00 94.12 257 THR A C 1
ATOM 1893 O O . THR A 1 257 ? -9.970 -1.851 24.300 1.00 94.12 257 THR A O 1
ATOM 1896 N N . PRO A 1 258 ? -9.156 -1.602 26.405 1.00 94.38 258 PRO A N 1
ATOM 1897 C CA . PRO A 1 258 ? -8.964 -3.027 26.658 1.00 94.38 258 PRO A CA 1
ATOM 1898 C C . PRO A 1 258 ? -10.198 -3.873 26.343 1.00 94.38 258 PRO A C 1
ATOM 1900 O O . PRO A 1 258 ? -11.323 -3.531 26.717 1.00 94.38 258 PRO A O 1
ATOM 1903 N N . GLY A 1 259 ? -9.984 -4.976 25.624 1.00 91.00 259 GLY A N 1
ATOM 1904 C CA . GLY A 1 259 ? -11.008 -5.984 25.341 1.00 91.00 259 GLY A CA 1
ATOM 1905 C C . GLY A 1 259 ? -12.101 -5.586 24.340 1.00 91.00 259 GLY A C 1
ATOM 1906 O O . GLY A 1 259 ? -12.899 -6.450 23.979 1.00 91.00 259 GLY A O 1
ATOM 1907 N N . LYS A 1 260 ? -12.148 -4.339 23.844 1.00 94.19 260 LYS A N 1
ATOM 1908 C CA . LYS A 1 260 ? -13.253 -3.864 22.983 1.00 94.19 260 LYS A CA 1
ATOM 1909 C C . LYS A 1 260 ? -13.069 -4.081 21.485 1.00 94.19 260 LYS A C 1
ATOM 1911 O O . LYS A 1 260 ? -14.062 -4.049 20.767 1.00 94.19 260 LYS A O 1
ATOM 1916 N N . LEU A 1 261 ? -11.842 -4.258 21.004 1.00 96.94 261 LEU A N 1
ATOM 1917 C CA . LEU A 1 261 ? -11.537 -4.297 19.570 1.00 96.94 261 LEU A CA 1
ATOM 1918 C C . LEU A 1 261 ? -11.000 -5.666 19.156 1.00 96.94 261 LEU A C 1
ATOM 1920 O O . LEU A 1 261 ? -10.179 -6.249 19.862 1.00 96.94 261 LEU A O 1
ATOM 1924 N N . SER A 1 262 ? -11.411 -6.149 17.981 1.00 96.31 262 SER A N 1
ATOM 1925 C CA . SER A 1 262 ? -10.805 -7.346 17.375 1.00 96.31 262 SER A CA 1
ATOM 1926 C C . SER A 1 262 ? -9.532 -7.006 16.593 1.00 96.31 262 SER A C 1
ATOM 1928 O O . SER A 1 262 ? -8.647 -7.843 16.429 1.00 96.31 262 SER A O 1
ATOM 1930 N N . ALA A 1 263 ? -9.467 -5.791 16.041 1.00 96.69 263 ALA A N 1
ATOM 1931 C CA . ALA A 1 263 ? -8.337 -5.296 15.266 1.00 96.69 263 ALA A CA 1
ATOM 1932 C C . ALA A 1 263 ? -8.357 -3.764 15.150 1.00 96.69 263 ALA A C 1
ATOM 1934 O O . ALA A 1 263 ? -9.415 -3.136 15.254 1.00 96.69 263 ALA A O 1
ATOM 1935 N N . VAL A 1 264 ? -7.196 -3.187 14.843 1.00 98.00 264 VAL A N 1
ATOM 1936 C CA . VAL A 1 264 ? -7.050 -1.803 14.378 1.00 98.00 264 VAL A CA 1
ATOM 1937 C C . VAL A 1 264 ? -6.458 -1.804 12.969 1.00 98.00 264 VAL A C 1
ATOM 1939 O O . VAL A 1 264 ? -5.491 -2.511 12.699 1.00 98.00 264 VAL A O 1
ATOM 1942 N N . ILE A 1 265 ? -7.023 -0.998 12.073 1.00 97.75 265 ILE A N 1
ATOM 1943 C CA . ILE A 1 265 ? -6.459 -0.659 10.766 1.00 97.75 265 ILE A CA 1
ATOM 1944 C C . ILE A 1 265 ? -5.985 0.792 10.834 1.00 97.75 265 ILE A C 1
ATOM 1946 O O . ILE A 1 265 ? -6.790 1.716 10.966 1.00 97.75 265 ILE A O 1
ATOM 1950 N N . TYR A 1 266 ? -4.676 0.995 10.731 1.00 96.94 266 TYR A N 1
ATOM 1951 C CA . TYR A 1 266 ? -4.060 2.310 10.643 1.00 96.94 266 TYR A CA 1
ATOM 1952 C C . TYR A 1 266 ? -3.940 2.717 9.170 1.00 96.94 266 TYR A C 1
ATOM 1954 O O . TYR A 1 266 ? -2.975 2.369 8.493 1.00 96.94 266 TYR A O 1
ATOM 1962 N N . ALA A 1 267 ? -4.943 3.443 8.671 1.00 95.69 267 ALA A N 1
ATOM 1963 C CA . ALA A 1 267 ? -5.000 3.973 7.305 1.00 95.69 267 ALA A CA 1
ATOM 1964 C C . ALA A 1 267 ? -4.874 5.509 7.262 1.00 95.69 267 ALA A C 1
ATOM 1966 O O . ALA A 1 267 ? -5.204 6.146 6.259 1.00 95.69 267 ALA A O 1
ATOM 1967 N N . ALA A 1 268 ? -4.408 6.119 8.355 1.00 92.88 268 ALA A N 1
ATOM 1968 C CA . ALA A 1 268 ? -4.112 7.541 8.408 1.00 92.88 268 ALA A CA 1
ATOM 1969 C C . ALA A 1 268 ? -2.730 7.830 7.802 1.00 92.88 268 ALA A C 1
ATOM 1971 O O . ALA A 1 268 ? -1.790 7.057 7.950 1.00 92.88 268 ALA A O 1
ATOM 1972 N N . SER A 1 269 ? -2.604 8.969 7.128 1.00 88.62 269 SER A N 1
ATOM 1973 C CA . SER A 1 269 ? -1.324 9.489 6.648 1.00 88.62 269 SER A CA 1
ATOM 1974 C C . SER A 1 269 ? -1.388 11.009 6.601 1.00 88.62 269 SER A C 1
ATOM 1976 O O . SER A 1 269 ? -2.480 11.578 6.462 1.00 88.62 269 SER A O 1
ATOM 1978 N N . ALA A 1 270 ? -0.247 11.683 6.747 1.00 83.88 270 ALA A N 1
ATOM 1979 C CA . ALA A 1 270 ? -0.214 13.130 6.630 1.00 83.88 270 ALA A CA 1
ATOM 1980 C C . ALA A 1 270 ? -0.716 13.576 5.245 1.00 83.88 270 ALA A C 1
ATOM 1982 O O . ALA A 1 270 ? -0.387 13.007 4.203 1.00 83.88 270 ALA A O 1
ATOM 1983 N N . SER A 1 271 ? -1.554 14.611 5.230 1.00 72.38 271 SER A N 1
ATOM 1984 C CA . SER A 1 271 ? -2.120 15.127 3.986 1.00 72.38 271 SER A CA 1
ATOM 1985 C C . SER A 1 271 ? -1.147 16.079 3.295 1.00 72.38 271 SER A C 1
ATOM 1987 O O . SER A 1 271 ? -0.447 16.872 3.927 1.00 72.38 271 SER A O 1
ATOM 1989 N N . ARG A 1 272 ? -1.146 16.040 1.960 1.00 65.19 272 ARG A N 1
ATOM 1990 C CA . ARG A 1 272 ? -0.373 16.961 1.115 1.00 65.19 272 ARG A CA 1
ATOM 1991 C C . ARG A 1 272 ? -1.067 18.318 0.942 1.00 65.19 272 ARG A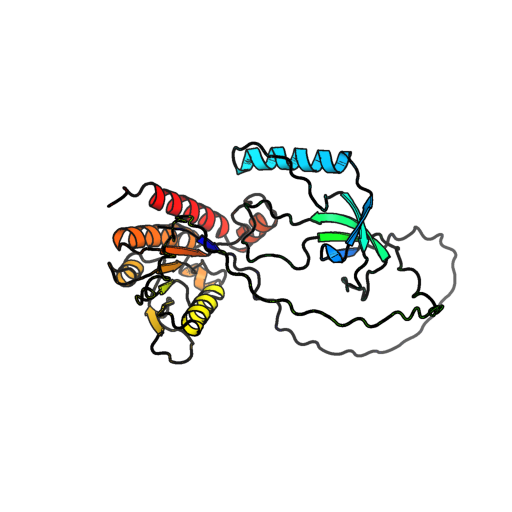 C 1
ATOM 1993 O O . ARG A 1 272 ? -0.435 19.251 0.453 1.00 65.19 272 ARG A O 1
ATOM 2000 N N . GLN A 1 273 ? -2.330 18.439 1.360 1.00 64.81 273 GLN A N 1
ATOM 2001 C CA . GLN A 1 273 ? -3.101 19.681 1.289 1.00 64.81 273 GLN A CA 1
ATOM 2002 C C . GLN A 1 273 ? -2.550 20.723 2.271 1.00 64.81 273 GLN A C 1
ATOM 2004 O O . GLN A 1 273 ? -2.332 20.429 3.447 1.00 64.81 273 GLN A O 1
ATOM 2009 N N . SER A 1 274 ? -2.348 21.951 1.792 1.00 56.69 274 SER A N 1
ATOM 2010 C CA . SER A 1 274 ? -1.730 23.057 2.539 1.00 56.69 274 SER A CA 1
ATOM 2011 C C . SER A 1 274 ? -2.419 23.360 3.873 1.00 56.69 274 SER A C 1
ATOM 2013 O O . SER A 1 274 ? -1.739 23.577 4.872 1.00 56.69 274 SER A O 1
ATOM 2015 N N . GLU A 1 275 ? -3.751 23.312 3.921 1.00 59.81 275 GLU A N 1
ATOM 2016 C CA . GLU A 1 275 ? -4.516 23.555 5.151 1.00 59.81 275 GLU A CA 1
ATOM 2017 C C . GLU A 1 275 ? -4.363 22.428 6.182 1.00 59.81 275 GLU A C 1
ATOM 2019 O O . GLU A 1 275 ? -4.276 22.681 7.381 1.00 59.81 275 GLU A O 1
ATOM 2024 N N . ALA A 1 276 ? -4.225 21.179 5.730 1.00 59.25 276 ALA A N 1
ATOM 2025 C CA . ALA A 1 276 ? -3.990 20.039 6.614 1.00 59.25 276 ALA A CA 1
ATOM 2026 C C . ALA A 1 276 ? -2.534 19.959 7.119 1.00 59.25 276 ALA A C 1
ATOM 2028 O O . ALA A 1 276 ? -2.295 19.417 8.201 1.00 59.25 276 ALA A O 1
ATOM 2029 N N . LYS A 1 277 ? -1.570 20.541 6.386 1.00 56.59 277 LYS A N 1
ATOM 2030 C CA . LYS A 1 277 ? -0.165 20.664 6.824 1.00 56.59 277 LYS A CA 1
ATOM 2031 C C . LYS A 1 277 ? 0.001 21.573 8.047 1.00 56.59 277 LYS A C 1
ATOM 2033 O O . LYS A 1 277 ? 0.937 21.374 8.814 1.00 56.59 277 LYS A O 1
ATOM 2038 N N . LYS A 1 278 ? -0.898 22.547 8.252 1.00 59.31 278 LYS A N 1
ATOM 2039 C CA . LYS A 1 278 ? -0.864 23.449 9.422 1.00 59.31 278 LYS A CA 1
ATOM 2040 C C . LYS A 1 278 ? -1.160 22.720 10.736 1.00 59.31 278 LYS A C 1
ATOM 2042 O O . LYS A 1 278 ? -0.712 23.163 11.785 1.00 59.31 278 LYS A O 1
ATOM 2047 N N . THR A 1 279 ? -1.910 21.618 10.678 1.00 58.34 279 THR A N 1
ATOM 2048 C CA . THR A 1 279 ? -2.414 20.900 11.862 1.00 58.34 279 THR A CA 1
ATOM 2049 C C . THR A 1 279 ? -1.815 19.508 12.044 1.00 58.34 279 THR A C 1
ATOM 2051 O O . THR A 1 279 ? -1.965 18.920 13.108 1.00 58.34 279 THR A O 1
ATOM 2054 N N . SER A 1 280 ? -1.116 18.969 11.041 1.00 63.41 280 SER A N 1
ATOM 2055 C CA . SER A 1 280 ? -0.468 17.658 11.123 1.00 63.41 280 SER A CA 1
ATOM 2056 C C . SER A 1 280 ? 0.705 17.570 10.147 1.00 63.41 280 SER A C 1
ATOM 2058 O O . SER A 1 280 ? 0.550 17.874 8.965 1.00 63.41 280 SER A O 1
ATOM 2060 N N . ASN A 1 281 ? 1.877 17.146 10.627 1.00 78.25 281 ASN A N 1
ATOM 2061 C CA . ASN A 1 281 ? 3.032 16.849 9.778 1.00 78.25 281 ASN A CA 1
ATOM 2062 C C . ASN A 1 281 ? 3.262 15.332 9.680 1.00 78.25 281 ASN A C 1
ATOM 2064 O O . ASN A 1 281 ? 2.759 14.564 10.500 1.00 78.25 281 ASN A O 1
ATOM 2068 N N . ALA A 1 282 ? 4.039 14.925 8.672 1.00 81.25 282 ALA A N 1
ATOM 2069 C CA . ALA A 1 282 ? 4.466 13.547 8.420 1.00 81.25 282 ALA A CA 1
ATOM 2070 C C . ALA A 1 282 ? 4.877 12.803 9.694 1.00 81.25 282 ALA A C 1
ATOM 2072 O O . ALA A 1 282 ? 4.378 11.733 10.011 1.00 81.25 282 ALA A O 1
ATOM 2073 N N . ARG A 1 283 ? 5.760 13.428 10.471 1.00 79.50 283 ARG A N 1
ATOM 2074 C CA . ARG A 1 283 ? 6.298 12.878 11.710 1.00 79.50 283 ARG A CA 1
ATOM 2075 C C . ARG A 1 283 ? 5.228 12.645 12.780 1.00 79.50 283 ARG A C 1
ATOM 2077 O O . ARG A 1 283 ? 5.288 11.665 13.512 1.00 79.50 283 ARG A O 1
ATOM 2084 N N . ALA A 1 284 ? 4.253 13.538 12.899 1.00 86.00 284 ALA A N 1
ATOM 2085 C CA . ALA A 1 284 ? 3.182 13.404 13.879 1.00 86.00 284 ALA A CA 1
ATOM 2086 C C . ALA A 1 284 ? 2.241 12.240 13.541 1.00 86.00 284 ALA A C 1
ATOM 2088 O O . ALA A 1 284 ? 1.837 11.513 14.443 1.00 86.00 284 ALA A O 1
ATOM 2089 N N . VAL A 1 285 ? 1.912 12.059 12.260 1.00 89.38 285 VAL A N 1
ATOM 2090 C CA . VAL A 1 285 ? 0.961 11.035 11.807 1.00 89.38 285 VAL A CA 1
ATOM 2091 C C . VAL A 1 285 ? 1.673 9.709 11.554 1.00 89.38 285 VAL A C 1
ATOM 2093 O O . VAL A 1 285 ? 1.448 8.739 12.266 1.00 89.38 285 VAL A O 1
ATOM 2096 N N . ASP A 1 286 ? 2.569 9.685 10.573 1.00 86.00 286 ASP A N 1
ATOM 2097 C CA . ASP A 1 286 ? 3.141 8.466 10.006 1.00 86.00 286 ASP A CA 1
ATOM 2098 C C . ASP A 1 286 ? 4.255 7.842 10.868 1.00 86.00 286 ASP A C 1
ATOM 2100 O O . ASP A 1 286 ? 4.504 6.648 10.748 1.00 86.00 286 ASP A O 1
ATOM 2104 N N . GLU A 1 287 ? 4.896 8.611 11.761 1.00 84.56 287 GLU A N 1
ATOM 2105 C CA . GLU A 1 287 ? 5.866 8.083 12.739 1.00 84.56 287 GLU A CA 1
ATOM 2106 C C . GLU A 1 287 ? 5.229 7.941 14.130 1.00 84.56 287 GLU A C 1
ATOM 2108 O O . GLU A 1 287 ? 4.950 6.838 14.602 1.00 84.56 287 GLU A O 1
ATOM 2113 N N . ARG A 1 288 ? 4.983 9.070 14.807 1.00 87.19 288 ARG A N 1
ATOM 2114 C CA . ARG A 1 288 ? 4.572 9.079 16.220 1.00 87.19 288 ARG A CA 1
ATOM 2115 C C . ARG A 1 288 ? 3.188 8.475 16.430 1.00 87.19 288 ARG A C 1
ATOM 2117 O O . ARG A 1 288 ? 3.009 7.708 17.370 1.00 87.19 288 ARG A O 1
ATOM 2124 N N . GLY A 1 289 ? 2.232 8.797 15.560 1.00 92.31 289 GLY A N 1
ATOM 2125 C CA . GLY A 1 289 ? 0.874 8.264 15.640 1.00 92.31 289 GLY A CA 1
ATOM 2126 C C . GLY A 1 289 ? 0.827 6.7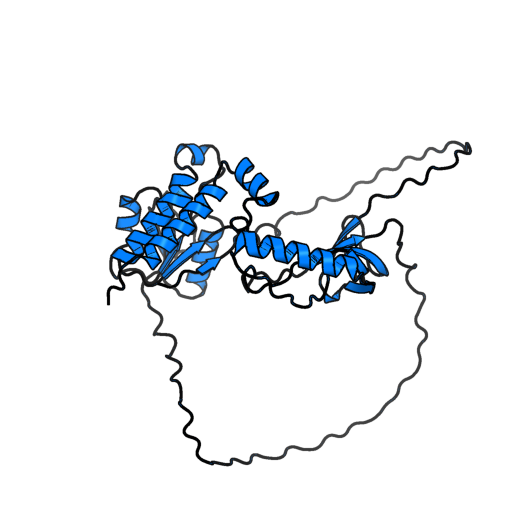46 15.461 1.00 92.31 289 GLY A C 1
ATOM 2127 O O . GLY A 1 289 ? 0.071 6.074 16.159 1.00 92.31 289 GLY A O 1
ATOM 2128 N N . VAL A 1 290 ? 1.665 6.196 14.577 1.00 92.88 290 VAL A N 1
ATOM 2129 C CA . VAL A 1 290 ? 1.801 4.744 14.380 1.00 92.88 290 VAL A CA 1
ATOM 2130 C C . VAL A 1 290 ? 2.394 4.076 15.620 1.00 92.88 290 VAL A C 1
ATOM 2132 O O . VAL A 1 290 ? 1.829 3.103 16.119 1.00 92.88 290 VAL A O 1
ATOM 2135 N N . VAL A 1 291 ? 3.493 4.617 16.156 1.00 89.88 291 VAL A N 1
ATOM 2136 C CA . VAL A 1 291 ? 4.148 4.078 17.361 1.00 89.88 291 VAL A CA 1
ATOM 2137 C C . VAL A 1 291 ? 3.204 4.097 18.562 1.00 89.88 291 VAL A C 1
ATOM 2139 O O . VAL A 1 291 ? 3.100 3.103 19.280 1.00 89.88 291 VAL A O 1
ATOM 2142 N N . GLU A 1 292 ? 2.485 5.198 18.773 1.00 95.62 292 GLU A N 1
ATOM 2143 C CA . GLU A 1 292 ? 1.536 5.314 19.881 1.00 95.62 292 GLU A CA 1
ATOM 2144 C C . GLU A 1 292 ? 0.346 4.362 19.715 1.00 95.62 292 GLU A C 1
ATOM 2146 O O . GLU A 1 292 ? -0.048 3.682 20.662 1.00 95.62 292 GLU A O 1
ATOM 2151 N N . CYS A 1 293 ? -0.183 4.237 18.494 1.00 96.25 293 CYS A N 1
ATOM 2152 C CA . CYS A 1 293 ? -1.225 3.262 18.190 1.00 96.25 293 CYS A CA 1
ATOM 2153 C C . CYS A 1 293 ? -0.762 1.828 18.487 1.00 96.25 293 CYS A C 1
ATOM 2155 O O . CYS A 1 293 ? -1.508 1.073 19.112 1.00 96.25 293 CYS A O 1
ATOM 2157 N N . ALA A 1 294 ? 0.468 1.464 18.112 1.00 93.44 294 ALA A N 1
ATOM 2158 C CA . ALA A 1 294 ? 1.036 0.148 18.399 1.00 93.44 294 ALA A CA 1
ATOM 2159 C C . ALA A 1 294 ? 1.159 -0.115 19.908 1.00 93.44 294 ALA A C 1
ATOM 2161 O O . ALA A 1 294 ? 0.719 -1.165 20.378 1.00 93.44 294 ALA A O 1
ATOM 2162 N N . LYS A 1 295 ? 1.672 0.852 20.681 1.00 93.38 295 LYS A N 1
ATOM 2163 C CA . LYS A 1 295 ? 1.749 0.753 22.150 1.00 93.38 295 LYS A CA 1
ATOM 2164 C C . LYS A 1 295 ? 0.377 0.542 22.783 1.00 93.38 295 LYS A C 1
ATOM 2166 O O . LYS A 1 295 ? 0.227 -0.336 23.627 1.00 93.38 295 LYS A O 1
ATOM 2171 N N . LEU A 1 296 ? -0.624 1.310 22.353 1.00 96.44 296 LEU A N 1
ATOM 2172 C CA . LEU A 1 296 ? -1.990 1.192 22.865 1.00 96.44 296 LEU A CA 1
ATOM 2173 C C . LEU A 1 296 ? -2.650 -0.130 22.468 1.00 96.44 296 LEU A C 1
ATOM 2175 O O . LEU A 1 296 ? -3.379 -0.697 23.278 1.00 96.44 296 LEU A O 1
ATOM 2179 N N . CYS A 1 297 ? -2.379 -0.644 21.265 1.00 95.81 297 CYS A N 1
ATOM 2180 C CA . CYS A 1 297 ? -2.849 -1.967 20.852 1.00 95.81 297 CYS A CA 1
ATOM 2181 C C . CYS A 1 297 ? -2.273 -3.066 21.750 1.00 95.81 297 CYS A C 1
ATOM 2183 O O . CYS A 1 297 ? -3.024 -3.939 22.168 1.00 95.81 297 CYS A O 1
ATOM 2185 N N . ILE A 1 298 ? -0.983 -2.995 22.094 1.00 93.31 298 ILE A N 1
ATOM 2186 C CA . ILE A 1 298 ? -0.347 -3.939 23.026 1.00 93.31 298 ILE A CA 1
ATOM 2187 C C . ILE A 1 298 ? -0.965 -3.804 24.422 1.00 93.31 298 ILE A C 1
ATOM 2189 O O . ILE A 1 298 ? -1.440 -4.789 24.976 1.00 93.31 298 ILE A O 1
ATOM 2193 N N . ALA A 1 299 ? -1.024 -2.583 24.963 1.00 93.19 299 ALA A N 1
ATOM 2194 C CA . ALA A 1 299 ? -1.548 -2.322 26.305 1.00 93.19 299 ALA A CA 1
ATOM 2195 C C . ALA A 1 299 ? -3.042 -2.664 26.462 1.00 93.19 299 ALA A C 1
ATOM 2197 O O . ALA A 1 299 ? -3.494 -2.948 27.566 1.00 93.19 299 ALA A O 1
ATOM 2198 N N . SER A 1 300 ? -3.809 -2.621 25.369 1.00 94.88 300 SER A N 1
ATOM 2199 C CA . SER A 1 300 ? -5.238 -2.963 25.340 1.00 94.88 300 SER A CA 1
ATOM 2200 C C . SER A 1 300 ? -5.516 -4.382 24.837 1.00 94.88 300 SER A C 1
ATOM 2202 O O . SER A 1 300 ? -6.681 -4.718 24.606 1.00 94.88 300 SER A O 1
ATOM 2204 N N . GLU A 1 301 ? -4.468 -5.186 24.629 1.00 93.81 301 GLU A N 1
ATOM 2205 C CA . GLU A 1 301 ? -4.546 -6.571 24.150 1.00 93.81 301 GLU A CA 1
ATOM 2206 C C . GLU A 1 301 ? -5.338 -6.713 22.839 1.00 93.81 301 GLU A C 1
ATOM 2208 O O . GLU A 1 301 ? -6.103 -7.659 22.628 1.00 93.81 301 GLU A O 1
ATOM 2213 N N . VAL A 1 302 ? -5.171 -5.753 21.925 1.00 94.62 302 VAL A N 1
ATOM 2214 C CA . VAL A 1 302 ? -5.781 -5.831 20.600 1.00 94.62 302 VAL A CA 1
ATOM 2215 C C . VAL A 1 302 ? -5.046 -6.901 19.783 1.00 94.62 302 VAL A C 1
ATOM 2217 O O . VAL A 1 302 ? -3.850 -6.756 19.523 1.00 94.62 302 VAL A O 1
ATOM 2220 N N . PRO A 1 303 ? -5.733 -7.954 19.299 1.00 89.56 303 PRO A N 1
ATOM 2221 C CA . PRO A 1 303 ? -5.063 -9.099 18.675 1.00 89.56 303 PRO A CA 1
ATOM 2222 C C . PRO A 1 303 ? -4.283 -8.774 17.392 1.00 89.56 303 PRO A C 1
ATOM 2224 O O . PRO A 1 303 ? -3.348 -9.496 17.021 1.00 89.56 303 PRO A O 1
ATOM 2227 N N . ARG A 1 304 ? -4.688 -7.717 16.674 1.00 91.62 304 ARG A N 1
ATOM 2228 C CA . ARG A 1 304 ? -4.172 -7.384 15.344 1.00 91.62 304 ARG A CA 1
ATOM 2229 C C . ARG A 1 304 ? -4.120 -5.876 15.102 1.00 91.62 304 ARG A C 1
ATOM 2231 O O . ARG A 1 304 ? -5.135 -5.194 15.218 1.00 91.62 304 ARG A O 1
ATOM 2238 N N . LEU A 1 305 ? -2.961 -5.400 14.656 1.00 94.12 305 LEU A N 1
ATOM 2239 C CA . LEU A 1 305 ? -2.773 -4.077 14.066 1.00 94.12 305 LEU A CA 1
ATOM 2240 C C . LEU A 1 305 ? -2.361 -4.256 12.601 1.00 94.12 305 LEU A C 1
ATOM 2242 O O . LEU A 1 305 ? -1.363 -4.911 12.310 1.00 94.12 305 LEU A O 1
ATOM 2246 N N . VAL A 1 306 ? -3.139 -3.681 11.689 1.00 92.50 306 VAL A N 1
ATOM 2247 C CA . VAL A 1 306 ? -2.832 -3.603 10.257 1.00 92.50 306 VAL A CA 1
ATOM 2248 C C . VAL A 1 306 ? -2.344 -2.193 9.967 1.00 92.50 306 VAL A C 1
ATOM 2250 O O . VAL A 1 306 ? -3.084 -1.233 10.184 1.00 92.50 306 VAL A O 1
ATOM 2253 N N . LEU A 1 307 ? -1.115 -2.061 9.478 1.00 91.25 307 LEU A N 1
ATOM 2254 C CA . LEU A 1 307 ? -0.525 -0.776 9.119 1.00 91.25 307 LEU A CA 1
ATOM 2255 C C . LEU A 1 307 ? -0.522 -0.627 7.596 1.00 91.25 307 LEU A C 1
ATOM 2257 O O . LEU A 1 307 ? 0.090 -1.423 6.887 1.00 91.25 307 LEU A O 1
ATOM 2261 N N . VAL A 1 308 ? -1.214 0.390 7.084 1.00 87.94 308 VAL A N 1
ATOM 2262 C CA . VAL A 1 308 ? -1.227 0.688 5.647 1.00 87.94 308 VAL A CA 1
ATOM 2263 C C . VAL A 1 308 ? -0.020 1.558 5.305 1.00 87.94 308 VAL A C 1
ATOM 2265 O O . VAL A 1 308 ? 0.077 2.703 5.757 1.00 87.94 308 VAL A O 1
ATOM 2268 N N . SER A 1 309 ? 0.867 1.038 4.458 1.00 80.88 309 SER A N 1
ATOM 2269 C CA . SER A 1 309 ? 2.046 1.760 3.978 1.00 80.88 309 SER A CA 1
ATOM 2270 C C . SER A 1 309 ? 2.047 1.942 2.453 1.00 80.88 309 SER A C 1
ATOM 2272 O O . SER A 1 309 ? 1.093 1.600 1.760 1.00 80.88 309 SER A O 1
ATOM 2274 N N . SER A 1 310 ? 3.090 2.573 1.920 1.00 70.06 310 SER A N 1
ATOM 2275 C CA . SER A 1 310 ? 3.307 2.816 0.497 1.00 70.06 310 SER A CA 1
ATOM 2276 C C . SER A 1 310 ? 4.470 1.963 0.012 1.00 70.06 310 SER A C 1
ATOM 2278 O O . SER A 1 310 ? 5.547 2.042 0.591 1.00 70.06 310 SER A O 1
ATOM 2280 N N . GLY A 1 311 ? 4.306 1.231 -1.096 1.00 53.81 311 GLY A N 1
ATOM 2281 C CA . GLY A 1 311 ? 5.353 0.356 -1.655 1.00 53.81 311 GLY A CA 1
ATOM 2282 C C . GLY A 1 311 ? 6.673 1.050 -2.035 1.00 53.81 311 GLY A C 1
ATOM 2283 O O . GLY A 1 311 ? 7.644 0.384 -2.366 1.00 53.81 311 GLY A O 1
ATOM 2284 N N . GLY A 1 312 ? 6.746 2.386 -1.972 1.00 50.81 312 GLY A N 1
ATOM 2285 C CA . GLY A 1 312 ? 7.994 3.131 -2.149 1.00 50.81 312 GLY A CA 1
ATOM 2286 C C . GLY A 1 312 ? 8.928 3.127 -0.931 1.00 50.81 312 GLY A C 1
ATOM 2287 O O . GLY A 1 312 ? 10.100 3.448 -1.101 1.00 50.81 312 GLY A O 1
ATOM 2288 N N . VAL A 1 313 ? 8.452 2.789 0.278 1.00 50.09 313 VAL A N 1
ATOM 2289 C CA . VAL A 1 313 ? 9.244 2.890 1.529 1.00 50.09 313 VAL A CA 1
ATOM 2290 C C . VAL A 1 313 ? 10.455 1.950 1.567 1.00 50.09 313 VAL A C 1
ATOM 2292 O O . VAL A 1 313 ? 11.422 2.223 2.268 1.00 50.09 313 VAL A O 1
ATOM 2295 N N . SER A 1 314 ? 10.455 0.888 0.764 1.00 49.50 314 SER A N 1
ATOM 2296 C CA . SER A 1 314 ? 11.523 -0.120 0.734 1.00 49.50 314 SER A CA 1
ATOM 2297 C C . SER A 1 314 ? 12.755 0.308 -0.076 1.00 49.50 314 SER A C 1
ATOM 2299 O O . SER A 1 314 ? 13.785 -0.356 -0.021 1.00 49.50 314 SER A O 1
ATOM 2301 N N . LYS A 1 315 ? 12.673 1.404 -0.853 1.00 51.03 315 LYS A N 1
ATOM 2302 C CA . LYS A 1 315 ? 13.748 1.868 -1.754 1.00 51.03 315 LYS A CA 1
ATOM 2303 C C . LYS A 1 315 ? 14.002 3.371 -1.580 1.00 51.03 315 LYS A C 1
ATOM 2305 O O . LYS A 1 315 ? 13.642 4.145 -2.476 1.00 51.03 315 LYS A O 1
ATOM 2310 N N . PRO A 1 316 ? 14.645 3.799 -0.473 1.00 53.56 316 PRO A N 1
ATOM 2311 C CA . PRO A 1 316 ? 14.892 5.213 -0.170 1.00 53.56 316 PRO A CA 1
ATOM 2312 C C . PRO A 1 316 ? 15.763 5.937 -1.214 1.00 53.56 316 PRO A C 1
AT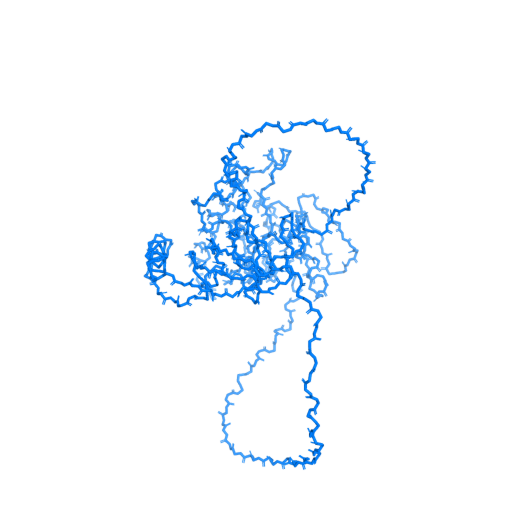OM 2314 O O . PRO A 1 316 ? 15.782 7.163 -1.278 1.00 53.56 316 PRO A O 1
ATOM 2317 N N . THR A 1 317 ? 16.449 5.186 -2.078 1.00 50.47 317 THR A N 1
ATOM 2318 C CA . THR A 1 317 ? 17.261 5.698 -3.192 1.00 50.47 317 THR A CA 1
ATOM 2319 C C . THR A 1 317 ? 16.521 5.741 -4.534 1.00 50.47 317 THR A C 1
ATOM 2321 O O . THR A 1 317 ? 17.055 6.263 -5.512 1.00 50.47 317 THR A O 1
ATOM 2324 N N . SER A 1 318 ? 15.293 5.215 -4.627 1.00 47.97 318 SER A N 1
ATOM 2325 C CA . SER A 1 318 ? 14.549 5.209 -5.891 1.00 47.97 318 SER A CA 1
ATOM 2326 C C . SER A 1 318 ? 14.112 6.620 -6.291 1.00 47.97 318 SER A C 1
ATOM 2328 O O . SER A 1 318 ? 13.702 7.425 -5.455 1.00 47.97 318 SER A O 1
ATOM 2330 N N . ALA A 1 319 ? 14.123 6.918 -7.593 1.00 47.53 319 ALA A N 1
ATOM 2331 C CA . ALA A 1 319 ? 13.639 8.202 -8.109 1.00 47.53 319 ALA A CA 1
ATOM 2332 C C . ALA A 1 319 ? 12.176 8.475 -7.708 1.00 47.53 319 ALA A C 1
ATOM 2334 O O . ALA A 1 319 ? 11.806 9.623 -7.480 1.00 47.53 319 ALA A O 1
ATOM 2335 N N . VAL A 1 320 ? 11.363 7.422 -7.558 1.00 46.28 320 VAL A N 1
ATOM 2336 C CA . VAL A 1 320 ? 9.980 7.497 -7.067 1.00 46.28 320 VAL A CA 1
ATOM 2337 C C . VAL A 1 320 ? 9.939 7.857 -5.582 1.00 46.28 320 VAL A C 1
ATOM 2339 O O . VAL A 1 320 ? 9.159 8.727 -5.211 1.00 46.28 320 VAL A O 1
ATOM 2342 N N . TYR A 1 321 ? 10.793 7.269 -4.739 1.00 49.78 321 TYR A N 1
ATOM 2343 C CA . TYR A 1 321 ? 10.915 7.663 -3.333 1.00 49.78 321 TYR A CA 1
ATOM 2344 C C . TYR A 1 321 ? 11.385 9.101 -3.197 1.00 49.78 321 TYR A C 1
ATOM 2346 O O . TYR A 1 321 ? 10.734 9.884 -2.523 1.00 49.78 321 TYR A O 1
ATOM 2354 N N . VAL A 1 322 ? 12.465 9.478 -3.880 1.00 55.81 322 VAL A N 1
ATOM 2355 C CA . VAL A 1 322 ? 13.014 10.837 -3.837 1.00 55.81 322 VAL A CA 1
ATOM 2356 C C . VAL A 1 322 ? 11.969 11.845 -4.321 1.00 55.81 322 VAL A C 1
ATOM 2358 O O . VAL A 1 322 ? 11.713 12.830 -3.632 1.00 55.81 322 VAL A O 1
ATOM 2361 N N . PHE A 1 323 ? 11.279 11.567 -5.432 1.00 52.09 323 PHE A N 1
ATOM 2362 C CA . PHE A 1 323 ? 10.195 12.407 -5.942 1.00 52.09 323 PHE A CA 1
ATOM 2363 C C . PHE A 1 323 ? 9.006 12.485 -4.979 1.00 52.09 323 PHE A C 1
ATOM 2365 O O . PHE A 1 323 ? 8.531 13.581 -4.689 1.00 52.09 323 PHE A O 1
ATOM 2372 N N . LEU A 1 324 ? 8.524 11.357 -4.449 1.00 52.16 324 LEU A N 1
ATOM 2373 C CA . LEU A 1 324 ? 7.407 11.335 -3.503 1.00 52.16 324 LEU A CA 1
ATOM 2374 C C . LEU A 1 324 ? 7.786 11.979 -2.171 1.00 52.16 324 LEU A C 1
ATOM 2376 O O . LEU A 1 324 ? 6.957 12.663 -1.588 1.00 52.16 324 LEU A O 1
ATOM 2380 N N . ASN A 1 325 ? 9.020 11.830 -1.707 1.00 51.09 325 ASN A N 1
ATOM 2381 C CA . ASN A 1 325 ? 9.490 12.384 -0.446 1.00 51.09 325 ASN A CA 1
ATOM 2382 C C . ASN A 1 325 ? 9.727 13.901 -0.547 1.00 51.09 325 ASN A C 1
ATOM 2384 O O . ASN A 1 325 ? 9.280 14.643 0.329 1.00 51.09 325 ASN A O 1
ATOM 2388 N N . LEU A 1 326 ? 10.305 14.384 -1.657 1.00 55.59 326 LEU A N 1
ATOM 2389 C CA . LEU A 1 326 ? 10.399 15.817 -1.980 1.00 55.59 326 LEU A CA 1
ATOM 2390 C C . LEU A 1 326 ? 9.011 16.436 -2.178 1.00 55.59 326 LEU A C 1
ATOM 2392 O O . LEU A 1 326 ? 8.677 17.442 -1.557 1.00 55.59 326 LEU A O 1
ATOM 2396 N N . ALA A 1 327 ? 8.161 15.814 -2.996 1.00 50.81 327 ALA A N 1
ATOM 2397 C CA . ALA A 1 327 ? 6.842 16.347 -3.319 1.00 50.81 327 ALA A CA 1
ATOM 2398 C C . ALA A 1 327 ? 5.820 16.166 -2.176 1.00 50.81 327 ALA A C 1
ATOM 2400 O O . ALA A 1 327 ? 4.747 16.782 -2.201 1.00 50.81 327 ALA A O 1
ATOM 2401 N N . ALA A 1 328 ? 6.110 15.317 -1.188 1.00 52.03 328 ALA A N 1
ATOM 2402 C CA . ALA A 1 328 ? 5.279 15.086 -0.010 1.00 52.03 328 ALA A CA 1
ATOM 2403 C C . ALA A 1 328 ? 5.954 15.514 1.305 1.00 52.03 328 ALA A C 1
ATOM 2405 O O . ALA A 1 328 ? 5.431 15.202 2.365 1.00 52.03 328 ALA A O 1
ATOM 2406 N N . ASN A 1 329 ? 7.027 16.314 1.265 1.00 60.44 329 ASN A N 1
ATOM 2407 C CA . ASN A 1 329 ? 7.592 16.980 2.449 1.00 60.44 329 ASN A CA 1
ATOM 2408 C C . ASN A 1 329 ? 8.125 16.024 3.549 1.00 60.44 329 ASN A C 1
ATOM 2410 O O . ASN A 1 329 ? 7.936 16.298 4.734 1.00 60.44 329 ASN A O 1
ATOM 2414 N N . GLY A 1 330 ? 8.782 14.916 3.191 1.00 61.22 330 GLY A N 1
ATOM 2415 C CA . GLY A 1 330 ? 9.380 13.997 4.179 1.00 61.22 330 GLY A CA 1
ATOM 2416 C C . GLY A 1 330 ? 8.446 12.891 4.698 1.00 61.22 330 GLY A C 1
ATOM 2417 O O . GLY A 1 330 ? 8.778 12.209 5.666 1.00 61.22 330 GLY A O 1
ATOM 2418 N N . ILE A 1 331 ? 7.253 12.718 4.107 1.00 63.59 331 ILE A N 1
ATOM 2419 C CA . ILE A 1 331 ? 6.274 11.693 4.533 1.00 63.59 331 ILE A CA 1
ATOM 2420 C C . ILE A 1 331 ? 6.834 10.275 4.436 1.00 63.59 331 ILE A C 1
ATOM 2422 O O . ILE A 1 331 ? 6.525 9.441 5.283 1.00 63.59 331 ILE A O 1
ATOM 2426 N N . MET A 1 332 ? 7.668 9.997 3.437 1.00 60.97 332 MET A N 1
ATOM 2427 C CA . MET A 1 332 ? 8.190 8.649 3.237 1.00 60.97 332 MET A CA 1
ATOM 2428 C C . MET A 1 332 ? 9.247 8.288 4.288 1.00 60.97 332 MET A C 1
ATOM 2430 O O . MET A 1 332 ? 9.189 7.187 4.832 1.00 60.97 332 MET A O 1
ATOM 2434 N N . ASP A 1 333 ? 10.116 9.235 4.667 1.00 69.50 333 ASP A N 1
ATOM 2435 C CA . ASP A 1 333 ? 11.074 9.030 5.768 1.00 69.50 333 ASP A CA 1
ATOM 2436 C C . ASP A 1 333 ? 10.345 8.778 7.098 1.00 69.50 333 ASP A C 1
ATOM 2438 O O . ASP A 1 333 ? 10.726 7.901 7.877 1.00 69.50 333 ASP A O 1
ATOM 2442 N N . ALA A 1 334 ? 9.259 9.519 7.350 1.00 66.44 334 ALA A N 1
ATOM 2443 C CA . ALA A 1 334 ? 8.446 9.339 8.550 1.00 66.44 334 ALA A CA 1
ATOM 2444 C C . ALA A 1 334 ? 7.757 7.966 8.587 1.00 66.44 334 ALA A C 1
ATOM 2446 O O . ALA A 1 334 ? 7.740 7.338 9.644 1.00 66.44 334 ALA A O 1
ATOM 2447 N N . LYS A 1 335 ? 7.251 7.475 7.444 1.00 73.94 335 LYS A N 1
ATOM 2448 C CA . LYS A 1 335 ? 6.670 6.127 7.329 1.00 73.94 335 LYS A CA 1
ATOM 2449 C C . LYS A 1 335 ? 7.693 5.036 7.642 1.00 73.94 335 LYS A C 1
ATOM 2451 O O . LYS A 1 335 ? 7.412 4.187 8.481 1.00 73.94 335 LYS A O 1
ATOM 2456 N N . ILE A 1 336 ? 8.898 5.114 7.064 1.00 74.50 336 ILE A N 1
ATOM 2457 C CA . ILE A 1 336 ? 9.982 4.160 7.365 1.00 74.50 336 ILE A CA 1
ATOM 2458 C C . ILE A 1 336 ? 10.314 4.174 8.860 1.00 74.50 336 ILE A C 1
ATOM 2460 O O . ILE A 1 336 ? 10.457 3.118 9.478 1.00 74.50 336 ILE A O 1
ATOM 2464 N N . SER A 1 337 ? 10.451 5.363 9.455 1.00 69.50 337 SER A N 1
ATOM 2465 C CA . SER A 1 337 ? 10.768 5.482 10.882 1.00 69.50 337 SER A CA 1
ATOM 2466 C C . SER A 1 337 ? 9.660 4.886 11.760 1.00 69.50 337 SER A C 1
ATOM 2468 O O . SER A 1 337 ? 9.949 4.126 12.687 1.00 69.50 337 SER A O 1
ATOM 2470 N N . GLY A 1 338 ? 8.394 5.174 11.439 1.00 63.59 338 GLY A N 1
ATOM 2471 C CA . GLY A 1 338 ? 7.226 4.643 12.145 1.00 63.59 338 GLY A CA 1
ATOM 2472 C C . GLY A 1 338 ? 7.101 3.124 12.053 1.00 63.59 338 GLY A C 1
ATOM 2473 O O . GLY A 1 338 ? 6.865 2.462 13.065 1.00 63.59 338 GLY A O 1
ATOM 2474 N N . GLU A 1 339 ? 7.319 2.550 10.870 1.00 72.31 339 GLU A N 1
ATOM 2475 C CA . GLU A 1 339 ? 7.338 1.097 10.658 1.00 72.31 339 GLU A CA 1
ATOM 2476 C C . GLU A 1 339 ? 8.421 0.421 11.493 1.00 72.31 339 GLU A C 1
ATOM 2478 O O . GLU A 1 339 ? 8.121 -0.468 12.290 1.00 72.31 339 GLU A O 1
ATOM 2483 N N . LYS A 1 340 ? 9.669 0.894 11.394 1.00 72.56 340 LYS A N 1
ATOM 2484 C CA . LYS A 1 340 ? 10.791 0.323 12.152 1.00 72.56 340 LYS A CA 1
ATOM 2485 C C . LYS A 1 340 ? 10.542 0.385 13.657 1.00 72.56 340 LYS A C 1
ATOM 2487 O O . LYS A 1 340 ? 10.717 -0.614 14.352 1.00 72.56 340 LYS A O 1
ATOM 2492 N N . GLN A 1 341 ? 10.105 1.536 14.171 1.00 67.19 341 GLN A N 1
ATOM 2493 C CA . GLN A 1 341 ? 9.867 1.718 15.606 1.00 67.19 341 GLN A CA 1
ATOM 2494 C C . GLN A 1 341 ? 8.668 0.915 16.117 1.00 67.19 341 GLN A C 1
ATOM 2496 O O . GLN A 1 341 ? 8.724 0.373 17.224 1.00 67.19 341 GLN A O 1
ATOM 2501 N N . SER A 1 342 ? 7.589 0.811 15.339 1.00 63.34 342 SER A N 1
ATOM 2502 C CA . SER A 1 342 ? 6.436 -0.009 15.723 1.00 63.34 342 SER A CA 1
ATOM 2503 C C . SER A 1 342 ? 6.782 -1.498 15.714 1.00 63.34 342 SER A C 1
ATOM 2505 O O . SER A 1 342 ? 6.450 -2.186 16.677 1.00 63.34 342 SER A O 1
ATOM 2507 N N . HIS A 1 343 ? 7.540 -1.979 14.723 1.00 66.56 343 HIS A N 1
ATOM 2508 C CA . HIS A 1 343 ? 8.062 -3.349 14.705 1.00 66.56 343 HIS A CA 1
ATOM 2509 C C . HIS A 1 343 ? 8.948 -3.632 15.924 1.00 66.56 343 HIS A C 1
ATOM 2511 O O . HIS A 1 343 ? 8.713 -4.610 16.631 1.00 66.56 343 HIS A O 1
ATOM 2517 N N . LEU A 1 344 ? 9.906 -2.748 16.229 1.00 61.09 344 LEU A N 1
ATOM 2518 C CA . LEU A 1 344 ? 10.739 -2.846 17.435 1.00 61.09 344 LEU A CA 1
ATOM 2519 C C . LEU A 1 344 ? 9.888 -2.903 18.710 1.00 61.09 344 LEU A C 1
ATOM 2521 O O . LEU A 1 344 ? 10.137 -3.733 19.575 1.00 61.09 344 LEU A O 1
ATOM 2525 N N . THR A 1 345 ? 8.856 -2.065 18.814 1.00 65.94 345 THR A N 1
ATOM 2526 C CA . THR A 1 345 ? 7.957 -2.040 19.980 1.00 65.94 345 THR A CA 1
ATOM 2527 C C . THR A 1 345 ? 7.204 -3.361 20.143 1.00 65.94 345 THR A C 1
ATOM 2529 O O . THR A 1 345 ? 7.077 -3.858 21.257 1.00 65.94 345 THR A O 1
ATOM 2532 N N . VAL A 1 346 ? 6.725 -3.948 19.043 1.00 65.25 346 VAL A N 1
ATOM 2533 C CA . VAL A 1 346 ? 5.996 -5.226 19.059 1.00 65.25 346 VAL A CA 1
ATOM 2534 C C . VAL A 1 346 ? 6.924 -6.399 19.382 1.00 65.25 346 VAL A C 1
ATOM 2536 O O . VAL A 1 346 ? 6.519 -7.293 20.118 1.00 65.25 346 VAL A O 1
ATOM 2539 N N . HIS A 1 347 ? 8.159 -6.393 18.875 1.00 62.62 347 HIS A N 1
ATOM 2540 C CA . HIS A 1 347 ? 9.135 -7.459 19.124 1.00 62.62 347 HIS A CA 1
ATOM 2541 C C . HIS A 1 347 ? 9.788 -7.394 20.509 1.00 62.62 347 HIS A C 1
ATOM 2543 O O . HIS A 1 347 ? 10.155 -8.432 21.050 1.00 62.62 347 HIS A O 1
ATOM 2549 N N . LEU A 1 348 ? 9.944 -6.195 21.079 1.00 53.44 348 LEU A N 1
ATOM 2550 C CA . LEU A 1 348 ? 10.531 -5.991 22.408 1.00 53.44 348 LEU A CA 1
ATOM 2551 C C . LEU A 1 348 ? 9.492 -5.999 23.534 1.00 53.44 348 LEU A C 1
ATOM 2553 O O . LEU A 1 348 ? 9.870 -5.958 24.706 1.00 53.44 348 LEU A O 1
ATOM 2557 N N . ALA A 1 349 ? 8.197 -6.035 23.208 1.00 54.03 349 ALA A N 1
ATOM 2558 C CA . ALA A 1 349 ? 7.170 -6.246 24.211 1.00 54.03 349 ALA A CA 1
ATOM 2559 C C . ALA A 1 349 ? 7.407 -7.623 24.857 1.00 54.03 349 ALA A C 1
ATOM 2561 O O . ALA A 1 349 ? 7.474 -8.618 24.131 1.00 54.03 349 ALA A O 1
ATOM 2562 N N . PRO A 1 350 ? 7.552 -7.705 26.194 1.00 48.12 350 PRO A N 1
ATOM 2563 C CA . PRO A 1 350 ? 7.640 -8.993 26.858 1.00 48.12 350 PRO A CA 1
ATOM 2564 C C . PRO A 1 350 ? 6.426 -9.818 26.436 1.00 48.12 350 PRO A C 1
ATOM 2566 O O . PRO A 1 350 ? 5.310 -9.296 26.431 1.00 48.12 350 PRO A O 1
ATOM 2569 N N . THR A 1 351 ? 6.642 -11.077 26.055 1.00 43.84 351 THR A N 1
ATOM 2570 C CA . THR A 1 351 ? 5.577 -12.061 25.833 1.00 43.84 351 THR A CA 1
ATOM 2571 C C . THR A 1 351 ? 4.787 -12.206 27.130 1.00 43.84 351 THR A C 1
ATOM 2573 O O . THR A 1 351 ? 5.118 -13.014 27.993 1.00 43.84 351 THR A O 1
ATOM 2576 N N . LEU A 1 352 ? 3.792 -11.340 27.301 1.00 38.53 352 LEU A N 1
ATOM 2577 C CA . LEU A 1 352 ? 2.796 -11.411 28.352 1.00 38.53 352 LEU A CA 1
ATOM 2578 C C . LEU A 1 352 ? 1.867 -12.561 27.961 1.00 38.53 352 LEU A C 1
ATOM 2580 O O . LEU A 1 352 ? 1.088 -12.448 27.014 1.00 38.53 352 LEU A O 1
ATOM 2584 N N . HIS A 1 353 ? 2.085 -13.695 28.624 1.00 34.94 353 HIS A N 1
ATOM 2585 C CA . HIS A 1 353 ? 1.185 -14.841 28.662 1.00 34.94 353 HIS A CA 1
ATOM 2586 C C . HIS A 1 353 ? 0.140 -14.641 29.754 1.00 34.94 353 HIS A C 1
ATOM 2588 O O . HIS A 1 353 ? 0.511 -14.099 30.821 1.00 34.94 353 HIS A O 1
#

Sequence (353 aa):
MAAVVLNAVQLAAFLTPSPAARATTCCLVPSRAAITPAACASPSLKGYFATKDVLLVARSSDDVAAFHEKERKRWREVYDEEYVEAPQEFYPGDRVEIVGAIAVREMEDARGMHGVVLHFEFDDGYEACQTCSTSCPLTVLLDAGSSAPPAATKRVSEPTMRAGASDRRRVLTTAVAAGGLWHVLDAVPASAADQRPVLVLGASGGTGRECVRYLLAHGRPCIAATRSGEFDAAPSTLLTIAKGDVTSAQSLGTLITPGKLSAVIYAASASRQSEAKKTSNARAVDERGVVECAKLCIASEVPRLVLVSSGGVSKPTSAVYVFLNLAANGIMDAKISGEKQSHLTVHLAPTLH

Radius of gyration: 28.78 Å; chains: 1; bounding box: 53×74×83 Å

Foldseek 3Di:
DDEDEDADPPDPDDDDDDDDDDDDDDDDDDDDDDDPDPPPQDDWFKDFAALVQKDFDDDDPVQLVVQVVVVQVVCCVQPVDGDDDDDDPDGFFTKIAGCDQDAGVVRRGRHRWIWTWHFADDPPVPLDPVVPPDRGRTMTGTGGPSDPDPDDDDDDDDDDDDDDDDDDDDDDDDDDDDDDPDDPPPPPPCPVPPQFAEEEAPCVDPVNVVVVVVCVVVVHAYEREDCVLDDDDDDDPSYHGYHADLLDLVRLDVVLAAPRHQEYELPDAQDLDPVSCVVDDLQSRQAVSLQSNLVSCVVRVHPYYYYYDHSCLSCCPDPVNVCCCVSRVNNSVNNNNRVVNSVVVVVPPPPDD

InterPro domains:
  IPR016040 NAD(P)-binding domain [PF13460] (202-318)
  IPR036291 NAD(P)-binding domain superfamily [SSF51735] (197-331)